Protein AF-A0A1G4KBZ4-F1 (afdb_monomer_lite)

Radius of gyration: 28.92 Å; chains: 1; bounding box: 86×66×61 Å

pLDDT: mean 74.18, std 17.03, range [32.84, 95.12]

Secondary structure (DSSP, 8-state):
--HHHHHHHHHHHHHHH-------------GGGS---TTTEEE-SS--S--TTS-GGGTTS--SEEETTTT------HHHHHHHHHHHHHHHTTSS--TT-SSSSHHHHHHTTEEE----SSSS-TTEEEEEETTT--EEEEESTTTTT-HHHHHHHHHHHHHTS-TT-HHHHSPPP-HHHHTS--GGGHHHHHHHHHHHHHHTTT------S----TTTHHHHTTTT--SSHHHHHHHHHHHTTEEESSSSEEEETTT--EEEHHHHHSTT---S-TT-TTSSTTHHHHHHHHHHTTS-TTS-HHHHHHHHHHTTS--

InterPro domains:
  IPR012935 NuBaID, N-terminal domain [PF07967] (99-182)

Sequence (319 aa):
MDSNLLSRVEALRQKLDGSSISGSLVRPHLSSRVLINKYKYKTKATRAKRNPFLPVKLQNAGKLYERALDGQKLAFGCQEFANHLKSLVKASRHHLLLWNSEKVNAAVLAAAGWSPMPCNKTSGGPQSLILKCSQCSEVFYLKLDEYLETAELESRFKEILTTAHHTGCSWRRRQSYDLEKNYHLNRGNLYLEFERVSNELRRCQDWDMPQLENIDQDAVRPLARTFDVSIDAIALRSLSLVLKGYTFVNKEIVECSGCFQRAFITTIENSETNCHAKWCKYHDESKLTKMLLKSLSRIDKSSGLGERLESLGVHLHAV

Foldseek 3Di:
DDPVVVVVVVVVVVVVPDDDDDDDDPDPPPPVPPPPPCQQKDADPDFDCADPPDDPVCRRVGDRIDTPCNVCPPPCALVNLLVQLLQQCVVCVPAPDQLQDQQDHSSLCSQLQWHFDPDPDDDDPPQWTWIAHPFQRQIDIHRRVVQDPDPVCSVCVSVCSLVSGDPPGPSNVDPTNDCVQRPADDLLCLVVLLVQLLVQLVVCVPAPADDQDQQPLVLCQVCCVVSVFDSDPVRSRSSLCVLLQWHDPHRFWIAHSFNRQIDGPNVVSPVVDQSDRNNGSSSVSCVSSVSVVVLVVPDDPPDDPVVSVVVSVVVSPPD

Structure (mmCIF, N/CA/C/O backbone):
data_AF-A0A1G4KBZ4-F1
#
_entry.id   AF-A0A1G4KBZ4-F1
#
loop_
_atom_site.group_PDB
_atom_site.id
_atom_site.type_symbol
_atom_site.label_atom_id
_atom_site.label_alt_id
_atom_site.label_comp_id
_atom_site.label_asym_id
_atom_site.label_entity_id
_atom_site.label_seq_id
_atom_site.pdbx_PDB_ins_code
_atom_site.Cartn_x
_atom_site.Cartn_y
_atom_site.Cartn_z
_atom_site.occupancy
_atom_site.B_iso_or_equiv
_atom_site.auth_seq_id
_atom_site.auth_comp_id
_atom_site.auth_asym_id
_atom_site.auth_atom_id
_atom_site.pdbx_PDB_model_num
ATOM 1 N N . MET A 1 1 ? -55.523 -12.013 -7.952 1.00 53.09 1 MET A N 1
ATOM 2 C CA . MET A 1 1 ? -55.182 -12.948 -6.857 1.00 53.09 1 MET A CA 1
ATOM 3 C C . MET A 1 1 ? -54.695 -14.235 -7.491 1.00 53.09 1 MET A C 1
ATOM 5 O O . MET A 1 1 ? -55.322 -14.688 -8.438 1.00 53.09 1 MET A O 1
ATOM 9 N N . ASP A 1 2 ? -53.546 -14.735 -7.048 1.00 70.50 2 ASP A N 1
ATOM 10 C CA . ASP A 1 2 ? -52.807 -15.825 -7.694 1.00 70.50 2 ASP A CA 1
ATOM 11 C C . ASP A 1 2 ? -53.529 -17.171 -7.487 1.00 70.50 2 ASP A C 1
ATOM 13 O O . ASP A 1 2 ? -53.742 -17.604 -6.352 1.00 70.50 2 ASP A O 1
ATOM 17 N N . SER A 1 3 ? -53.956 -17.817 -8.573 1.00 63.88 3 SER A N 1
ATOM 18 C CA . SER A 1 3 ? -54.761 -19.051 -8.555 1.00 63.88 3 SER A CA 1
ATOM 19 C C . SER A 1 3 ? -54.041 -20.219 -7.870 1.00 63.88 3 SER A C 1
ATOM 21 O O . SER A 1 3 ? -54.680 -21.092 -7.283 1.00 63.88 3 SER A O 1
ATOM 23 N N . ASN A 1 4 ? -52.706 -20.182 -7.849 1.00 66.38 4 ASN A N 1
ATOM 24 C CA . ASN A 1 4 ? -51.867 -21.140 -7.131 1.00 66.38 4 ASN A CA 1
ATOM 25 C C . ASN A 1 4 ? -51.916 -20.990 -5.604 1.00 66.38 4 ASN A C 1
ATOM 27 O O . ASN A 1 4 ? -51.626 -21.940 -4.875 1.00 66.38 4 ASN A O 1
ATOM 31 N N . LEU A 1 5 ? -52.255 -19.806 -5.090 1.00 61.34 5 LEU A N 1
ATOM 32 C CA . LEU A 1 5 ? -52.412 -19.591 -3.652 1.00 61.34 5 LEU A CA 1
ATOM 33 C C . LEU A 1 5 ? -53.753 -20.138 -3.157 1.00 61.34 5 LEU A C 1
ATOM 35 O O . LEU A 1 5 ? -53.799 -20.742 -2.088 1.00 61.34 5 LEU A O 1
ATOM 39 N N . LEU A 1 6 ? -54.814 -19.998 -3.954 1.00 74.94 6 LEU A N 1
ATOM 40 C CA . LEU A 1 6 ? -56.145 -20.519 -3.629 1.00 74.94 6 LEU A CA 1
ATOM 41 C C . LEU A 1 6 ? -56.157 -22.053 -3.570 1.00 74.94 6 LEU A C 1
ATOM 43 O O . LEU A 1 6 ? -56.589 -22.615 -2.564 1.00 74.94 6 LEU A O 1
ATOM 47 N N . SER A 1 7 ? -55.558 -22.722 -4.559 1.00 72.62 7 SER A N 1
ATOM 48 C CA . SER A 1 7 ? -55.480 -24.191 -4.592 1.00 72.62 7 SER A CA 1
ATOM 49 C C . SER A 1 7 ? -54.690 -24.776 -3.413 1.00 72.62 7 SER A C 1
ATOM 51 O O . SER A 1 7 ? -55.054 -25.809 -2.848 1.00 72.62 7 SER A O 1
ATOM 53 N N . ARG A 1 8 ? -53.625 -24.090 -2.974 1.00 64.19 8 ARG A N 1
ATOM 54 C CA . ARG A 1 8 ? -52.830 -24.490 -1.801 1.00 64.19 8 ARG A CA 1
ATOM 55 C C . ARG A 1 8 ? -53.588 -24.311 -0.489 1.00 64.19 8 ARG A C 1
ATOM 57 O O . ARG A 1 8 ? -53.403 -25.116 0.422 1.00 64.19 8 ARG A O 1
ATOM 64 N N . VAL A 1 9 ? -54.419 -23.276 -0.383 1.00 76.50 9 VAL A N 1
ATOM 65 C CA . VAL A 1 9 ? -55.242 -23.017 0.807 1.00 76.50 9 VAL A CA 1
ATOM 66 C C . VAL A 1 9 ? -56.385 -24.031 0.911 1.00 76.50 9 VAL A C 1
ATOM 68 O O . VAL A 1 9 ? -56.651 -24.534 2.003 1.00 76.50 9 VAL A O 1
ATOM 71 N N . GLU A 1 10 ? -57.001 -24.413 -0.207 1.00 73.25 10 GLU A N 1
ATOM 72 C CA . GLU A 1 10 ? -58.045 -25.448 -0.236 1.00 73.25 10 GLU A CA 1
ATOM 73 C C . GLU A 1 10 ? -57.500 -26.845 0.080 1.00 73.25 10 GLU A C 1
ATOM 75 O O . GLU A 1 10 ? -58.088 -27.564 0.890 1.00 73.25 10 GLU A O 1
ATOM 80 N N . ALA A 1 11 ? -56.322 -27.199 -0.444 1.00 72.12 11 ALA A N 1
ATOM 81 C CA . ALA A 1 11 ? -55.653 -28.458 -0.108 1.00 72.12 11 ALA A CA 1
ATOM 82 C C . ALA A 1 11 ? -55.255 -28.547 1.380 1.00 72.12 11 ALA A C 1
ATOM 84 O O . ALA A 1 11 ? -55.215 -29.634 1.959 1.00 72.12 11 ALA A O 1
ATOM 85 N N . LEU A 1 12 ? -54.955 -27.407 2.015 1.00 62.72 12 LEU A N 1
ATOM 86 C CA . LEU A 1 12 ? -54.671 -27.331 3.450 1.00 62.72 12 LEU A CA 1
ATOM 87 C C . LEU A 1 12 ? -55.938 -27.469 4.297 1.00 62.72 12 LEU A C 1
ATOM 89 O O . LEU A 1 12 ? -55.893 -28.154 5.316 1.00 62.72 12 LEU A O 1
ATOM 93 N N . ARG A 1 13 ? -57.064 -26.885 3.866 1.00 66.69 13 ARG A N 1
ATOM 94 C CA . ARG A 1 13 ? -58.367 -27.071 4.528 1.00 66.69 13 ARG A CA 1
ATOM 95 C C . ARG A 1 13 ? -58.818 -28.528 4.496 1.00 66.69 13 ARG A C 1
ATOM 97 O O . ARG A 1 13 ? -59.115 -29.087 5.543 1.00 66.69 13 ARG A O 1
ATOM 104 N N . GLN A 1 14 ? -58.726 -29.186 3.339 1.00 66.62 14 GLN A N 1
ATOM 105 C CA . GLN A 1 14 ? -59.077 -30.607 3.214 1.00 66.62 14 GLN A CA 1
ATOM 106 C C . GLN A 1 14 ? -58.223 -31.529 4.102 1.00 66.62 14 GLN A C 1
ATOM 108 O O . GLN A 1 14 ? -58.707 -32.556 4.569 1.00 66.62 14 GLN A O 1
ATOM 113 N N . LYS A 1 15 ? -56.964 -31.160 4.380 1.00 62.41 15 LYS A N 1
ATOM 114 C CA . LYS A 1 15 ? -56.088 -31.905 5.303 1.00 62.41 15 LYS A CA 1
ATOM 115 C C . LYS A 1 15 ? -56.394 -31.667 6.782 1.00 62.41 15 LYS A C 1
ATOM 117 O O . LYS A 1 15 ? -55.993 -32.485 7.603 1.00 62.41 15 LYS A O 1
ATOM 122 N N . LEU A 1 16 ? -57.044 -30.555 7.118 1.00 53.69 16 LEU A N 1
ATOM 123 C CA . LEU A 1 16 ? -57.404 -30.196 8.490 1.00 53.69 16 LEU A CA 1
ATOM 124 C C . LEU A 1 16 ? -58.780 -30.746 8.885 1.00 53.69 16 LEU A C 1
ATOM 126 O O . LEU A 1 16 ? -58.955 -31.144 10.033 1.00 53.69 16 LEU A O 1
ATOM 130 N N . ASP A 1 17 ? -59.713 -30.837 7.934 1.00 60.66 17 ASP A N 1
ATOM 131 C CA . ASP A 1 17 ? -61.078 -31.318 8.189 1.00 60.66 17 ASP A CA 1
ATOM 132 C C . ASP A 1 17 ? -61.187 -32.860 8.217 1.00 60.66 17 ASP A C 1
ATOM 134 O O . ASP A 1 17 ? -62.160 -33.418 8.723 1.00 60.66 17 ASP A O 1
ATOM 138 N N . GLY A 1 18 ? -60.167 -33.580 7.738 1.00 47.06 18 GLY A N 1
ATOM 139 C CA . GLY A 1 18 ? -60.090 -35.042 7.785 1.00 47.06 18 GLY A CA 1
ATOM 140 C C . GLY A 1 18 ? -59.520 -35.572 9.103 1.00 47.06 18 GLY A C 1
ATOM 141 O O . GLY A 1 18 ? -58.368 -36.002 9.146 1.00 47.06 18 GLY A O 1
ATOM 142 N N . SER A 1 19 ? -60.305 -35.570 10.182 1.00 52.50 19 SER A N 1
ATOM 143 C CA . SER A 1 19 ? -59.916 -36.208 11.448 1.00 52.50 19 SER A CA 1
ATOM 144 C C . SER A 1 19 ? -60.636 -37.543 11.655 1.00 52.50 19 SER A C 1
ATOM 146 O O . SER A 1 19 ? -61.841 -37.586 11.871 1.00 52.50 19 SER A O 1
ATOM 148 N N . SER A 1 20 ? -59.887 -38.649 11.594 1.00 52.19 20 SER A N 1
ATOM 149 C CA . SER A 1 20 ? -60.117 -39.858 12.410 1.00 52.19 20 SER A CA 1
ATOM 150 C C . SER A 1 20 ? -59.148 -40.986 12.047 1.00 52.19 20 SER A C 1
ATOM 152 O O . SER A 1 20 ? -59.508 -41.881 11.300 1.00 52.19 20 SER A O 1
ATOM 154 N N . ILE A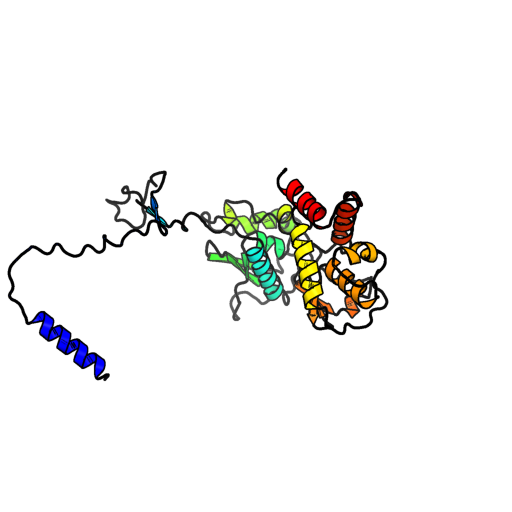 1 21 ? -57.944 -41.015 12.634 1.00 46.16 21 ILE A N 1
ATOM 155 C CA . ILE A 1 21 ? -57.291 -42.296 12.963 1.00 46.16 21 ILE A CA 1
ATOM 156 C C . ILE A 1 21 ? -56.586 -42.154 14.314 1.00 46.16 21 ILE A C 1
ATOM 158 O O . ILE A 1 21 ? -55.692 -41.332 14.506 1.00 46.16 21 ILE A O 1
ATOM 162 N N . SER A 1 22 ? -57.046 -42.969 15.258 1.00 47.59 22 SER A N 1
ATOM 163 C CA . SER A 1 22 ? -56.480 -43.203 16.578 1.00 47.59 22 SER A CA 1
ATOM 164 C C . SER A 1 22 ? -55.084 -43.826 16.510 1.00 47.59 22 SER A C 1
ATOM 166 O O . SER A 1 22 ? -54.877 -44.781 15.764 1.00 47.59 22 SER A O 1
ATOM 168 N N . GLY A 1 23 ? -54.181 -43.397 17.392 1.00 44.34 23 GLY A N 1
ATOM 169 C CA . GLY A 1 23 ? -53.004 -44.181 17.772 1.00 44.34 23 GLY A CA 1
ATOM 170 C C . GLY A 1 23 ? -51.707 -43.380 17.809 1.00 44.34 23 GLY A C 1
ATOM 171 O O . GLY A 1 23 ? -51.230 -42.914 16.784 1.00 44.34 23 GLY A O 1
ATOM 172 N N . SER A 1 24 ? -51.108 -43.325 19.001 1.00 33.69 24 SER A N 1
ATOM 173 C CA . SER A 1 24 ? -49.854 -42.651 19.367 1.00 33.69 24 SER A CA 1
ATOM 174 C C . SER A 1 24 ? -49.968 -41.145 19.609 1.00 33.69 24 SER A C 1
ATOM 176 O O . SER A 1 24 ? -50.187 -40.344 18.705 1.00 33.69 24 SER A O 1
ATOM 178 N N . LEU A 1 25 ? -49.744 -40.758 20.868 1.00 39.03 25 LEU A N 1
ATOM 179 C CA . LEU A 1 25 ? -49.355 -39.407 21.260 1.00 39.03 25 LEU A CA 1
ATOM 180 C C . LEU A 1 25 ? -48.134 -38.983 20.430 1.00 39.03 25 LEU A C 1
ATOM 182 O O . LEU A 1 25 ? -46.988 -39.257 20.798 1.00 39.03 25 LEU A O 1
ATOM 186 N N . VAL A 1 26 ? -48.368 -38.289 19.315 1.00 40.22 26 VAL A N 1
ATOM 187 C CA . VAL A 1 26 ? -47.319 -37.575 18.592 1.00 40.22 26 VAL A CA 1
ATOM 188 C C . VAL A 1 26 ? -46.861 -36.455 19.514 1.00 40.22 26 VAL A C 1
ATOM 190 O O . VAL A 1 26 ? -47.482 -35.398 19.614 1.00 40.22 26 VAL A O 1
ATOM 193 N N . ARG A 1 27 ? -45.776 -36.719 20.250 1.00 39.25 27 ARG A N 1
ATOM 194 C CA . ARG A 1 27 ? -45.046 -35.685 20.984 1.00 39.25 27 ARG A CA 1
ATOM 195 C C . ARG A 1 27 ? -44.809 -34.514 20.024 1.00 39.25 27 ARG A C 1
ATOM 197 O O . ARG A 1 27 ? -44.372 -34.767 18.898 1.00 39.25 27 ARG A O 1
ATOM 204 N N . PRO A 1 28 ? -45.063 -33.262 20.443 1.00 37.50 28 PRO A N 1
ATOM 205 C CA . PRO A 1 28 ? -44.846 -32.111 19.582 1.00 37.50 28 PRO A CA 1
ATOM 206 C C . PRO A 1 28 ? -43.426 -32.159 19.021 1.00 37.50 28 PRO A C 1
ATOM 208 O O . PRO A 1 28 ? -42.471 -32.473 19.741 1.00 37.50 28 PRO A O 1
ATOM 211 N N . HIS A 1 29 ? -43.305 -31.891 17.720 1.00 41.34 29 HIS A N 1
ATOM 212 C CA . HIS A 1 29 ? -42.033 -31.847 17.015 1.00 41.34 29 HIS A CA 1
ATOM 213 C C . HIS A 1 29 ? -41.221 -30.691 17.606 1.00 41.34 29 HIS A C 1
ATOM 215 O O . HIS A 1 29 ? -41.352 -29.534 17.215 1.00 41.34 29 HIS A O 1
ATOM 221 N N . LEU A 1 30 ? -40.439 -31.005 18.635 1.00 42.66 30 LEU A N 1
ATOM 222 C CA . LEU A 1 30 ? -39.560 -30.080 19.323 1.00 42.66 30 LEU A CA 1
ATOM 223 C C . LEU A 1 30 ? -38.669 -29.404 18.275 1.00 42.66 30 LEU A C 1
ATOM 225 O O . LEU A 1 30 ? -37.782 -30.031 17.695 1.00 42.66 30 LEU A O 1
ATOM 229 N N . SER A 1 31 ? -38.867 -28.102 18.078 1.00 44.34 31 SER A N 1
ATOM 230 C CA . SER A 1 31 ? -37.943 -27.202 17.379 1.00 44.34 31 SER A CA 1
ATOM 231 C C . SER A 1 31 ? -36.524 -27.229 17.976 1.00 44.34 31 SER A C 1
ATOM 233 O O . SER A 1 31 ? -35.588 -26.712 17.377 1.00 44.34 31 SER A O 1
ATOM 235 N N . SER A 1 32 ? -36.322 -27.896 19.119 1.00 42.78 32 SER A N 1
ATOM 236 C CA . SER A 1 32 ? -35.015 -28.214 19.701 1.00 42.78 32 SER A CA 1
ATOM 237 C C . SER A 1 32 ? -34.322 -29.455 19.111 1.00 42.78 32 SER A C 1
ATOM 239 O O . SER A 1 32 ? -33.183 -29.729 19.478 1.00 42.78 32 SER A O 1
ATOM 241 N N . ARG A 1 33 ? -34.935 -30.168 18.152 1.00 42.72 33 ARG A N 1
ATOM 242 C CA . ARG A 1 33 ? -34.265 -31.162 17.285 1.00 42.72 33 ARG A CA 1
ATOM 243 C C . ARG A 1 33 ? -33.699 -30.558 15.995 1.00 42.72 33 ARG A C 1
ATOM 245 O O . ARG A 1 33 ? -33.467 -31.283 15.030 1.00 42.72 33 ARG A O 1
ATOM 252 N N . VAL A 1 34 ? -33.419 -29.252 15.963 1.00 46.78 34 VAL A N 1
ATOM 253 C CA . VAL A 1 34 ? -32.424 -28.738 15.012 1.00 46.78 34 VAL A CA 1
ATOM 254 C C . VAL A 1 34 ? -31.138 -29.495 15.316 1.00 46.78 34 VAL A C 1
ATOM 256 O O . VAL A 1 34 ? -30.482 -29.221 16.318 1.00 46.78 34 VAL A O 1
ATOM 259 N N . LEU A 1 35 ? -30.837 -30.504 14.492 1.00 48.66 35 LEU A N 1
ATOM 260 C CA . LEU A 1 35 ? -29.581 -31.236 14.508 1.00 48.66 35 LEU A CA 1
ATOM 261 C C . LEU A 1 35 ? -28.476 -30.192 14.568 1.00 48.66 35 LEU A C 1
ATOM 263 O O . LEU A 1 35 ? -28.237 -29.451 13.611 1.00 48.66 35 LEU A O 1
ATOM 267 N N . ILE A 1 36 ? -27.857 -30.094 15.739 1.00 51.78 36 ILE A N 1
ATOM 268 C CA . ILE A 1 36 ? -26.709 -29.240 15.965 1.00 51.78 36 ILE A CA 1
ATOM 269 C C . ILE A 1 36 ? -25.630 -29.827 15.077 1.00 51.78 36 ILE A C 1
ATOM 271 O O . ILE A 1 36 ? -25.037 -30.860 15.379 1.00 51.78 36 ILE A O 1
ATOM 275 N N . ASN A 1 37 ? -25.475 -29.228 13.900 1.00 56.47 37 ASN A N 1
ATOM 276 C CA . ASN A 1 37 ? -24.543 -29.714 12.910 1.00 56.47 37 ASN A CA 1
ATOM 277 C C . ASN A 1 37 ? -23.150 -29.664 13.551 1.00 56.47 37 ASN A C 1
ATOM 279 O O . ASN A 1 37 ? -22.665 -28.576 13.865 1.00 56.47 37 ASN A O 1
ATOM 283 N N . LYS A 1 38 ? -22.531 -30.836 13.746 1.00 56.62 38 LYS A N 1
ATOM 284 C CA . LYS A 1 38 ? -21.198 -30.989 14.351 1.00 56.62 38 LYS A CA 1
ATOM 285 C C . LYS A 1 38 ? -20.126 -30.134 13.664 1.00 56.62 38 LYS A C 1
ATOM 287 O O . LYS A 1 38 ? -19.134 -29.780 14.285 1.00 56.62 38 LYS A O 1
ATOM 292 N N . TYR A 1 39 ? -20.345 -29.774 12.397 1.00 55.78 39 TYR A N 1
ATOM 293 C CA . TYR A 1 39 ? -19.472 -28.892 11.623 1.00 55.78 39 TYR A CA 1
ATOM 294 C C . TYR A 1 39 ? -19.759 -27.399 11.854 1.00 55.78 39 TYR A C 1
ATOM 296 O O . TYR A 1 39 ? -18.885 -26.565 11.647 1.00 55.78 39 TYR A O 1
ATOM 304 N N . LYS A 1 40 ? -20.973 -27.034 12.287 1.00 55.12 40 LYS A N 1
ATOM 305 C CA . LYS A 1 40 ? -21.351 -25.642 12.588 1.00 55.12 40 LYS A CA 1
ATOM 306 C C . LYS A 1 40 ? -21.186 -25.280 14.056 1.00 55.12 40 LYS A C 1
ATOM 308 O O . LYS A 1 40 ? -21.033 -24.098 14.343 1.00 55.12 40 LYS A O 1
ATOM 313 N N . TYR A 1 41 ? -21.224 -26.246 14.971 1.00 59.94 41 TYR A N 1
ATOM 314 C CA . TYR A 1 41 ? -21.238 -26.004 16.411 1.00 59.94 41 TYR A CA 1
ATOM 315 C C . TYR A 1 41 ? -20.342 -26.997 17.153 1.00 59.94 41 TYR A C 1
ATOM 317 O O . TYR A 1 41 ? -20.384 -28.193 16.878 1.00 59.94 41 TYR A O 1
ATOM 325 N N . LYS A 1 42 ? -19.568 -26.503 18.123 1.00 64.31 42 LYS A N 1
ATOM 326 C CA . LYS A 1 42 ? -18.704 -27.297 19.003 1.00 64.31 42 LYS A CA 1
ATOM 327 C C . LYS A 1 42 ? -19.158 -27.194 20.457 1.00 64.31 42 LYS A C 1
ATOM 329 O O . LYS A 1 42 ? -19.647 -26.148 20.894 1.00 64.31 42 LYS A O 1
ATOM 334 N N . THR A 1 43 ? -18.977 -28.275 21.209 1.00 61.81 43 THR A N 1
ATOM 335 C CA . THR A 1 43 ? -19.185 -28.295 22.661 1.00 61.81 43 THR A CA 1
ATOM 336 C C . THR A 1 43 ? -18.118 -27.427 23.322 1.00 61.81 43 THR A C 1
ATOM 338 O O . THR A 1 43 ? -16.934 -27.532 22.999 1.00 61.81 43 THR A O 1
ATOM 341 N N . LYS A 1 44 ? -18.520 -26.526 24.220 1.00 62.72 44 LYS A N 1
ATOM 342 C CA . LYS A 1 44 ? -17.580 -25.600 24.859 1.00 62.72 44 LYS A CA 1
ATOM 343 C C . LYS A 1 44 ? -16.707 -26.335 25.887 1.00 62.72 44 LYS A C 1
ATOM 345 O O . LYS A 1 44 ? -17.241 -27.037 26.739 1.00 62.72 44 LYS A O 1
ATOM 350 N N . ALA A 1 45 ? -15.387 -26.123 25.85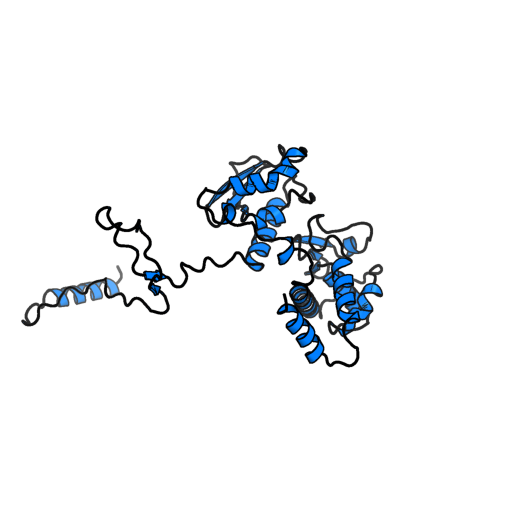1 1.00 54.44 45 ALA A N 1
ATOM 351 C CA . ALA A 1 45 ? -14.442 -26.723 26.806 1.00 54.44 45 ALA A CA 1
ATOM 352 C C . ALA A 1 45 ? -14.564 -26.148 28.235 1.00 54.44 45 ALA A C 1
ATOM 354 O O . ALA A 1 45 ? -14.227 -26.811 29.208 1.00 54.44 45 ALA A O 1
ATOM 355 N N . THR A 1 46 ? -15.082 -24.925 28.382 1.00 56.28 46 THR A N 1
ATOM 356 C CA . THR A 1 46 ? -15.242 -24.234 29.672 1.00 56.28 46 THR A CA 1
ATOM 357 C C . THR A 1 46 ? -16.597 -23.534 29.747 1.00 56.28 46 THR A C 1
ATOM 359 O O . THR A 1 46 ? -16.935 -22.718 28.896 1.00 56.28 46 THR A O 1
ATOM 362 N N . ARG A 1 47 ? -17.418 -23.832 30.763 1.00 56.41 47 ARG A N 1
ATOM 363 C CA . ARG A 1 47 ? -18.765 -23.243 30.903 1.00 56.41 47 ARG A CA 1
ATOM 364 C C . ARG A 1 47 ? -18.675 -21.723 31.103 1.00 56.41 47 ARG A C 1
ATOM 366 O O . ARG A 1 47 ? -18.152 -21.254 32.110 1.00 56.41 47 ARG A O 1
ATOM 373 N N . ALA A 1 48 ? -19.217 -20.938 30.167 1.00 57.50 48 ALA A N 1
ATOM 374 C CA . ALA A 1 48 ? -19.433 -19.510 30.404 1.00 57.50 48 ALA A CA 1
ATOM 375 C C . ALA A 1 48 ? -20.491 -19.333 31.501 1.00 57.50 48 ALA A C 1
ATOM 377 O O . ALA A 1 48 ? -21.563 -19.929 31.415 1.00 57.50 48 ALA A O 1
ATOM 378 N N . LYS A 1 49 ? -20.193 -18.503 32.508 1.00 58.47 49 LYS A N 1
ATOM 379 C CA . LYS A 1 49 ? -21.033 -18.345 33.706 1.00 58.47 49 LYS A CA 1
ATOM 380 C C . LYS A 1 49 ? -22.404 -17.702 33.444 1.00 58.47 49 LYS A C 1
ATOM 382 O O . LYS A 1 49 ? -23.282 -17.861 34.281 1.00 58.47 49 LYS A O 1
ATOM 387 N N . ARG A 1 50 ? -22.598 -16.970 32.336 1.00 59.44 50 ARG A N 1
ATOM 388 C CA . ARG A 1 50 ? -23.866 -16.279 32.031 1.00 59.44 50 ARG A CA 1
ATOM 389 C C . ARG A 1 50 ? -24.225 -16.328 30.546 1.00 59.44 50 ARG A C 1
ATOM 391 O O . ARG A 1 50 ? -23.387 -16.024 29.697 1.00 59.44 50 ARG A O 1
ATOM 398 N N . ASN A 1 51 ? -25.473 -16.682 30.239 1.00 62.91 51 ASN A N 1
ATOM 399 C CA . ASN A 1 51 ? -26.043 -16.633 28.891 1.00 62.91 51 ASN A CA 1
ATOM 400 C C . ASN A 1 51 ? -27.060 -15.474 28.776 1.00 62.91 51 ASN A C 1
ATOM 402 O O . ASN A 1 51 ? -28.148 -15.588 29.337 1.00 62.91 51 ASN A O 1
ATOM 406 N N . PRO A 1 52 ? -26.751 -14.378 28.052 1.00 57.94 52 PRO A N 1
ATOM 407 C CA . PRO A 1 52 ? -27.618 -13.195 27.987 1.00 57.94 52 PRO A CA 1
ATOM 408 C C . PRO A 1 52 ? -28.899 -13.414 27.167 1.00 57.94 52 PRO A C 1
ATOM 410 O O . PRO A 1 52 ? -29.803 -12.593 27.224 1.00 57.94 52 PRO A O 1
ATOM 413 N N . PHE A 1 53 ? -28.985 -14.517 26.416 1.00 57.94 53 PHE A N 1
ATOM 414 C CA . PHE A 1 53 ? -30.149 -14.865 25.596 1.00 57.94 53 PHE A CA 1
ATOM 415 C C . PHE A 1 53 ? -31.179 -15.724 26.344 1.00 57.94 53 PHE A C 1
ATOM 417 O O . PHE A 1 53 ? -32.149 -16.174 25.741 1.00 57.94 53 PHE A O 1
ATOM 424 N N . LEU A 1 54 ? -30.960 -15.997 27.636 1.00 60.75 54 LEU A N 1
ATOM 425 C CA . LEU A 1 54 ? -31.885 -16.754 28.476 1.00 60.75 54 LEU A CA 1
ATOM 426 C C . LEU A 1 54 ? -32.526 -15.859 29.551 1.00 60.75 54 LEU A C 1
ATOM 428 O O . LEU A 1 54 ? -31.888 -14.913 30.024 1.00 60.75 54 LEU A O 1
ATOM 432 N N . PRO A 1 55 ? -33.761 -16.180 29.987 1.00 70.38 55 PRO A N 1
ATOM 433 C CA . PRO A 1 55 ? -34.398 -15.536 31.136 1.00 70.38 55 PRO A CA 1
ATOM 434 C C . PRO A 1 55 ? -33.509 -15.577 32.385 1.00 70.38 55 PRO A C 1
ATOM 436 O O . PRO A 1 55 ? -32.746 -16.525 32.562 1.00 70.38 55 PRO A O 1
ATOM 439 N N . VAL A 1 56 ? -33.651 -14.599 33.291 1.00 70.38 56 VAL A N 1
ATOM 440 C CA . VAL A 1 56 ? -32.813 -14.430 34.505 1.00 70.38 56 VAL A CA 1
ATOM 441 C C . VAL A 1 56 ? -32.643 -15.733 35.299 1.00 70.38 56 VAL A C 1
ATOM 443 O O . VAL A 1 56 ? -31.534 -16.080 35.695 1.00 70.38 56 VAL A O 1
ATOM 446 N N . LYS A 1 57 ? -33.720 -16.514 35.441 1.00 74.69 57 LYS A N 1
ATOM 447 C CA . LYS A 1 57 ? -33.733 -17.804 36.157 1.00 74.69 57 LYS A CA 1
ATOM 448 C C . LYS A 1 57 ? -32.873 -18.896 35.500 1.00 74.69 57 LYS A C 1
ATOM 450 O O . LYS A 1 57 ? -32.489 -19.855 36.155 1.00 74.69 57 LYS A O 1
ATOM 455 N N . LEU A 1 58 ? -32.571 -18.749 34.212 1.00 65.50 58 LEU A N 1
ATOM 456 C CA . LEU A 1 58 ? -31.821 -19.695 33.387 1.00 65.50 58 LEU A CA 1
ATOM 457 C C . LEU A 1 58 ? -30.466 -19.135 32.936 1.00 65.50 58 LEU A C 1
ATOM 459 O O . LEU A 1 58 ? -29.758 -19.797 32.185 1.00 65.50 58 LEU A O 1
ATOM 463 N N . GLN A 1 59 ? -30.053 -17.949 33.395 1.00 66.00 59 GLN A N 1
ATOM 464 C CA . GLN A 1 59 ? -28.778 -17.360 32.969 1.00 66.00 59 GLN A CA 1
ATOM 465 C C . GLN A 1 59 ? -27.556 -18.183 33.389 1.00 66.00 59 GLN A C 1
ATOM 467 O O . GLN A 1 59 ? -26.541 -18.144 32.693 1.00 66.00 59 GLN A O 1
ATOM 472 N N . ASN A 1 60 ? -27.669 -18.958 34.471 1.00 60.53 60 ASN A N 1
ATOM 473 C CA . ASN A 1 60 ? -26.626 -19.877 34.935 1.00 60.53 60 ASN A CA 1
ATOM 474 C C . ASN A 1 60 ? -26.556 -21.170 34.102 1.00 60.53 60 ASN A C 1
ATOM 476 O O . ASN A 1 60 ? -25.578 -21.914 34.203 1.00 60.53 60 ASN A O 1
ATOM 480 N N . ALA A 1 61 ? -27.555 -21.437 33.251 1.00 60.47 61 ALA A N 1
ATOM 481 C CA . ALA A 1 61 ? -27.453 -22.453 32.216 1.00 60.47 61 ALA A CA 1
ATOM 482 C C . ALA A 1 61 ? -26.545 -21.893 31.111 1.00 60.47 61 ALA A C 1
ATOM 484 O O . ALA A 1 61 ? -26.980 -21.208 30.182 1.00 60.47 61 ALA A O 1
ATOM 485 N N . GLY A 1 62 ? -25.236 -22.106 31.267 1.00 58.00 62 GLY A N 1
ATOM 486 C CA . GLY A 1 62 ? -24.240 -21.681 30.287 1.00 58.00 62 GLY A CA 1
ATOM 487 C C . GLY A 1 62 ? -24.595 -22.150 28.870 1.00 58.00 62 GLY A C 1
ATOM 488 O O . GLY A 1 62 ? -25.296 -23.144 28.680 1.00 58.00 62 GLY A O 1
ATOM 489 N N . LYS A 1 63 ? -24.107 -21.439 27.847 1.00 58.91 63 LYS A N 1
ATOM 490 C CA . LYS A 1 63 ? -24.275 -21.872 26.450 1.00 58.91 63 LYS A CA 1
ATOM 491 C C . LYS A 1 63 ? -23.692 -23.282 26.273 1.00 58.91 63 LYS A C 1
ATOM 493 O O . LYS A 1 63 ? -22.503 -23.477 26.513 1.00 58.91 63 LYS A O 1
ATOM 498 N N . LEU A 1 64 ? -24.528 -24.238 25.858 1.00 60.12 64 LEU A N 1
ATOM 499 C CA . LEU A 1 64 ? -24.136 -25.643 25.656 1.00 60.12 64 LEU A CA 1
ATOM 500 C C . LEU A 1 64 ? -23.213 -25.821 24.440 1.00 60.12 64 LEU A C 1
ATOM 502 O O . LEU A 1 64 ? -22.329 -26.676 24.446 1.00 60.12 64 LEU A O 1
ATOM 506 N N . TYR A 1 65 ? -23.394 -24.976 23.424 1.00 62.09 65 TYR A N 1
ATOM 507 C CA . TYR A 1 65 ? -22.670 -25.033 22.160 1.00 62.09 65 TYR A CA 1
ATOM 508 C C . TYR A 1 65 ? -22.225 -23.633 21.737 1.00 62.09 65 TYR A C 1
ATOM 510 O O . TYR A 1 65 ? -22.940 -22.649 21.942 1.00 62.09 65 TYR A O 1
ATOM 518 N N . GLU A 1 66 ? -21.056 -23.551 21.115 1.00 60.94 66 GLU A N 1
ATOM 519 C CA . GLU A 1 66 ? -20.585 -22.366 20.397 1.00 60.94 66 GLU A CA 1
ATOM 520 C C . GLU A 1 66 ? -20.576 -22.686 18.909 1.00 60.94 66 GLU A C 1
ATOM 522 O O . GLU A 1 66 ? -20.268 -23.823 18.545 1.00 60.94 66 GLU A O 1
ATOM 527 N N . ARG A 1 67 ? -20.887 -21.728 18.024 1.00 56.69 67 ARG A N 1
ATOM 528 C CA . ARG A 1 67 ? -20.606 -21.980 16.606 1.00 56.69 67 ARG A CA 1
ATOM 529 C C . ARG A 1 67 ? -19.106 -22.192 16.448 1.00 56.69 67 ARG A C 1
ATOM 531 O O . ARG A 1 67 ? -18.316 -21.478 17.062 1.00 56.69 67 ARG A O 1
ATOM 538 N N . ALA A 1 68 ? -18.711 -23.139 15.602 1.00 55.16 68 ALA A N 1
ATOM 539 C CA . ALA A 1 68 ? -17.307 -23.388 15.285 1.00 55.16 68 ALA A CA 1
ATOM 540 C C . ALA A 1 68 ? -16.590 -22.090 14.855 1.00 55.16 68 ALA A C 1
ATOM 542 O O . ALA A 1 68 ? -15.433 -21.878 15.211 1.00 55.16 68 ALA A O 1
ATOM 543 N N . LEU A 1 69 ? -17.330 -21.188 14.198 1.00 50.94 69 LEU A N 1
ATOM 544 C CA . LEU A 1 69 ? -16.869 -19.884 13.724 1.00 50.94 69 LEU A CA 1
ATOM 545 C C . LEU A 1 69 ? -16.963 -18.750 14.763 1.00 50.94 69 LEU A C 1
ATOM 547 O O . LEU A 1 69 ? -16.229 -17.780 14.641 1.00 50.94 69 LEU A O 1
ATOM 551 N N . ASP A 1 70 ? -17.784 -18.857 15.818 1.00 48.59 70 ASP A N 1
ATOM 552 C CA . ASP A 1 70 ? -17.930 -17.773 16.819 1.00 48.59 70 ASP A CA 1
ATOM 553 C C . ASP A 1 70 ? -16.646 -17.570 17.655 1.00 48.59 70 ASP A C 1
ATOM 555 O O . ASP A 1 70 ? -16.458 -16.524 18.278 1.00 48.59 70 ASP A O 1
ATOM 559 N N . GLY A 1 71 ? -15.742 -18.559 17.659 1.00 42.62 71 GLY A N 1
ATOM 560 C CA . GLY A 1 71 ? -14.399 -18.459 18.246 1.00 42.62 71 GLY A CA 1
ATOM 561 C C . GLY A 1 71 ? -13.316 -17.992 17.267 1.00 42.62 71 GLY A C 1
ATOM 562 O O . GLY A 1 71 ? -12.250 -17.564 17.702 1.00 42.62 71 GLY A O 1
ATOM 563 N N . GLN A 1 72 ? -13.586 -18.038 15.961 1.00 42.84 72 GLN A N 1
ATOM 564 C CA . GLN A 1 72 ? -12.746 -17.439 14.930 1.00 42.84 72 GLN A CA 1
ATOM 565 C C . GLN A 1 72 ? -13.337 -16.075 14.575 1.00 42.84 72 GLN A C 1
ATOM 567 O O . GLN A 1 72 ? -13.927 -15.880 13.516 1.00 42.84 72 GLN A O 1
ATOM 572 N N . LYS A 1 73 ? -13.134 -15.081 15.448 1.00 48.62 73 LYS A N 1
ATOM 573 C CA . LYS A 1 73 ? -12.987 -13.724 14.911 1.00 48.62 73 LYS A CA 1
ATOM 574 C C . LYS A 1 73 ? -11.774 -13.806 13.994 1.00 48.62 73 LYS A C 1
ATOM 576 O O . LYS A 1 73 ? -10.661 -13.892 14.516 1.00 48.62 73 LYS A O 1
ATOM 581 N N . LEU A 1 74 ? -12.014 -13.906 12.682 1.00 49.41 74 LEU A N 1
ATOM 582 C CA . LEU A 1 74 ? -10.979 -13.846 11.655 1.00 49.41 74 LEU A CA 1
ATOM 583 C C . LEU A 1 74 ? -10.023 -12.732 12.077 1.00 49.41 74 LEU A C 1
ATOM 585 O O . LEU A 1 74 ? -10.448 -11.605 12.345 1.00 49.41 74 LEU A O 1
ATOM 589 N N . ALA A 1 75 ? -8.770 -13.106 12.332 1.00 60.19 75 ALA A N 1
ATOM 590 C CA . ALA A 1 75 ? -7.759 -12.133 12.689 1.00 60.19 75 ALA A CA 1
ATOM 591 C C . ALA A 1 75 ? -7.722 -11.109 11.555 1.00 60.19 75 ALA A C 1
ATOM 593 O O . ALA A 1 75 ? -7.727 -11.508 10.393 1.00 60.19 75 ALA A O 1
ATOM 594 N N . PHE A 1 76 ? -7.738 -9.822 11.900 1.00 70.38 76 PHE A N 1
ATOM 595 C CA . PHE A 1 76 ? -7.670 -8.756 10.911 1.00 70.38 76 PHE A CA 1
ATOM 596 C C . PHE A 1 76 ? -6.422 -8.958 10.051 1.00 70.38 76 PHE A C 1
ATOM 598 O O . PHE A 1 76 ? -5.295 -8.815 10.531 1.00 70.38 76 PHE A O 1
ATOM 605 N N . GLY A 1 77 ? -6.647 -9.414 8.822 1.00 77.88 77 GLY A N 1
ATOM 606 C CA . GLY A 1 77 ? -5.600 -9.913 7.940 1.00 77.88 77 GLY A CA 1
ATOM 607 C C . GLY A 1 77 ? -5.015 -8.813 7.063 1.00 77.88 77 GLY A C 1
ATOM 608 O O . GLY A 1 77 ? -5.577 -7.724 6.945 1.00 77.88 77 GLY A O 1
ATOM 609 N N . CYS A 1 78 ? -3.910 -9.114 6.379 1.00 82.88 78 CYS A N 1
ATOM 610 C CA . CYS A 1 78 ? -3.245 -8.164 5.482 1.00 82.88 78 CYS A CA 1
ATOM 611 C C . CYS A 1 78 ? -4.174 -7.617 4.387 1.00 82.88 78 CYS A C 1
ATOM 613 O O . CYS A 1 78 ? -4.104 -6.435 4.059 1.00 82.88 78 CYS A O 1
ATOM 615 N N . GLN A 1 79 ? -5.087 -8.442 3.865 1.00 85.88 79 GLN A N 1
ATOM 616 C CA . GLN A 1 79 ? -6.043 -8.003 2.848 1.00 85.88 79 GLN A CA 1
ATOM 617 C C . GLN A 1 79 ? -7.088 -7.026 3.405 1.00 85.88 79 GLN A C 1
ATOM 619 O O . GLN A 1 79 ? -7.414 -6.032 2.757 1.00 85.88 79 GLN A O 1
ATOM 624 N N . GLU A 1 80 ? -7.611 -7.287 4.607 1.00 87.88 80 GLU A N 1
ATOM 625 C CA . GLU A 1 80 ? -8.563 -6.385 5.265 1.00 87.88 80 GLU A CA 1
ATOM 626 C C . GLU A 1 80 ? -7.899 -5.044 5.588 1.00 87.88 80 GLU A C 1
ATOM 628 O O . GLU A 1 80 ? -8.464 -3.990 5.287 1.00 87.88 80 GLU A O 1
ATOM 633 N N . PHE A 1 81 ? -6.659 -5.084 6.091 1.00 90.75 81 PHE A N 1
ATOM 634 C CA . PHE A 1 81 ? -5.831 -3.898 6.288 1.00 90.75 81 PHE A CA 1
ATOM 635 C C . PHE A 1 81 ? -5.658 -3.099 4.992 1.00 90.75 81 PHE A C 1
ATOM 637 O O . PHE A 1 81 ? -5.950 -1.903 4.970 1.00 90.75 81 PHE A O 1
ATOM 644 N N . ALA A 1 82 ? -5.245 -3.749 3.899 1.00 89.88 82 ALA A N 1
ATOM 645 C CA . ALA A 1 82 ? -5.045 -3.092 2.610 1.00 89.88 82 ALA A CA 1
ATOM 646 C C . ALA A 1 82 ? -6.337 -2.441 2.086 1.00 89.88 82 ALA A C 1
ATOM 648 O O . ALA A 1 82 ? -6.311 -1.310 1.596 1.00 89.88 82 ALA A O 1
ATOM 649 N N . ASN A 1 83 ? -7.483 -3.109 2.243 1.00 90.50 83 ASN A N 1
ATOM 650 C CA . ASN A 1 83 ? -8.786 -2.577 1.840 1.00 90.50 83 ASN A CA 1
ATOM 651 C C . ASN A 1 83 ? -9.195 -1.353 2.675 1.00 90.50 83 ASN A C 1
ATOM 653 O O . ASN A 1 83 ? -9.685 -0.360 2.125 1.00 90.50 83 ASN A O 1
ATOM 657 N N . HIS A 1 84 ? -8.981 -1.401 3.993 1.00 90.38 84 HIS A N 1
ATOM 658 C CA . HIS A 1 84 ? -9.242 -0.276 4.893 1.00 90.38 84 HIS A CA 1
ATOM 659 C C . HIS A 1 84 ? -8.347 0.915 4.558 1.00 90.38 84 HIS A C 1
ATOM 661 O O . HIS A 1 84 ? -8.844 2.030 4.405 1.00 90.38 84 HIS A O 1
ATOM 667 N N . LEU A 1 85 ? -7.051 0.668 4.371 1.00 92.38 85 LEU A N 1
ATOM 668 C CA . LEU A 1 85 ? -6.076 1.687 4.008 1.00 92.38 85 LEU A CA 1
ATOM 669 C C . LEU A 1 85 ? -6.431 2.355 2.676 1.00 92.38 85 LEU A C 1
ATOM 671 O O . LEU A 1 85 ? -6.507 3.580 2.603 1.00 92.38 85 LEU A O 1
ATOM 675 N N . LYS A 1 86 ? -6.737 1.562 1.643 1.00 91.56 86 LYS A N 1
ATOM 676 C CA . LYS A 1 86 ? -7.166 2.077 0.336 1.00 91.56 86 LYS A CA 1
ATOM 677 C C . LYS A 1 86 ? -8.420 2.936 0.447 1.00 91.56 86 LYS A C 1
ATOM 679 O O . LYS A 1 86 ? -8.520 3.975 -0.204 1.00 91.56 86 LYS A O 1
ATOM 684 N N . SER A 1 87 ? -9.378 2.505 1.264 1.00 89.94 87 SER A N 1
ATOM 685 C CA . SER A 1 87 ? -10.616 3.250 1.491 1.00 89.94 87 SER A CA 1
ATOM 686 C C . SER A 1 87 ? -10.345 4.572 2.200 1.00 89.94 87 SER A C 1
ATOM 688 O O . SER A 1 87 ? -10.867 5.594 1.763 1.00 89.94 87 SER A O 1
ATOM 690 N N . LEU A 1 88 ? -9.501 4.571 3.241 1.00 89.44 88 LEU A N 1
ATOM 691 C CA . LEU A 1 88 ? -9.100 5.782 3.960 1.00 89.44 88 LEU A CA 1
ATOM 692 C C . LEU A 1 88 ? -8.433 6.778 3.021 1.00 89.44 88 LEU A C 1
ATOM 694 O O . LEU A 1 88 ? -8.936 7.886 2.904 1.00 89.44 88 LEU A O 1
ATOM 698 N N . VAL A 1 89 ? -7.389 6.365 2.293 1.00 88.69 89 VAL A N 1
ATOM 699 C CA . VAL A 1 89 ? -6.668 7.239 1.351 1.00 88.69 89 VAL A CA 1
ATOM 700 C C . VAL A 1 89 ? -7.616 7.832 0.305 1.00 88.69 89 VAL A C 1
ATOM 702 O O . VAL A 1 89 ? -7.545 9.018 -0.005 1.00 88.69 89 VAL A O 1
ATOM 705 N N . LYS A 1 90 ? -8.551 7.036 -0.228 1.00 86.19 90 LYS A N 1
ATOM 706 C CA . LYS A 1 90 ? -9.543 7.528 -1.196 1.00 86.19 90 LYS A CA 1
ATOM 707 C C . LYS A 1 90 ? -10.533 8.515 -0.588 1.00 86.19 90 LYS A C 1
ATOM 709 O O . LYS A 1 90 ? -10.854 9.506 -1.240 1.00 86.19 90 LYS A O 1
ATOM 714 N N . ALA A 1 91 ? -11.038 8.231 0.610 1.00 82.12 91 ALA A N 1
ATOM 715 C CA . ALA A 1 91 ? -11.967 9.112 1.311 1.00 82.12 91 ALA A CA 1
ATOM 716 C C . ALA A 1 91 ? -11.287 10.427 1.700 1.00 82.12 91 ALA A C 1
ATOM 718 O O . ALA A 1 91 ? -11.902 11.485 1.654 1.00 82.12 91 ALA A O 1
ATOM 719 N N . SER A 1 92 ? -10.000 10.358 2.025 1.00 79.31 92 SER A N 1
ATOM 720 C CA . SER A 1 92 ? -9.245 11.462 2.582 1.00 79.31 92 SER A CA 1
ATOM 721 C C . SER A 1 92 ? -8.472 12.293 1.548 1.00 79.31 92 SER A C 1
ATOM 723 O O . SER A 1 92 ? -7.887 13.309 1.910 1.00 79.31 92 SER A O 1
ATOM 725 N N . ARG A 1 93 ? -8.504 11.906 0.261 1.00 74.94 93 ARG A N 1
ATOM 726 C CA . ARG A 1 93 ? -7.735 12.526 -0.841 1.00 74.94 93 ARG A CA 1
ATOM 727 C C . ARG A 1 93 ? -8.012 14.012 -1.081 1.00 74.94 93 ARG A C 1
ATOM 729 O O . ARG A 1 93 ? -7.164 14.700 -1.628 1.00 74.94 93 ARG A O 1
ATOM 736 N N . HIS A 1 94 ? -9.217 14.465 -0.737 1.00 69.06 94 HIS A N 1
ATOM 737 C CA . HIS A 1 94 ? -9.688 15.839 -0.961 1.00 69.06 94 HIS A CA 1
ATOM 738 C C . HIS A 1 94 ? -9.681 16.676 0.318 1.00 69.06 94 HIS A C 1
ATOM 740 O O . HIS A 1 94 ? -10.113 17.823 0.303 1.00 69.06 94 HIS A O 1
ATOM 746 N N . HIS A 1 95 ? -9.247 16.093 1.436 1.00 65.62 95 HIS A N 1
ATOM 747 C CA . HIS A 1 95 ? -9.131 16.818 2.690 1.00 65.62 95 HIS A CA 1
ATOM 748 C C . HIS A 1 95 ? -7.798 17.571 2.731 1.00 65.62 95 HIS A C 1
ATOM 750 O O . HIS A 1 95 ? -6.798 17.078 2.213 1.00 65.62 95 HIS A O 1
ATOM 756 N N . LEU A 1 96 ? -7.767 18.724 3.410 1.00 54.47 96 LEU A N 1
ATOM 757 C CA . LEU A 1 96 ? -6.540 19.505 3.630 1.00 54.47 96 LEU A CA 1
ATOM 758 C C . LEU A 1 96 ? -5.483 18.755 4.455 1.00 54.47 96 LEU A C 1
ATOM 760 O O . LEU A 1 96 ? -4.331 19.180 4.516 1.00 54.47 96 LEU A O 1
ATOM 764 N N . LEU A 1 97 ? -5.851 17.630 5.080 1.00 56.22 97 LEU A N 1
ATOM 765 C CA . LEU A 1 97 ? -4.907 16.815 5.823 1.00 56.22 97 LEU A CA 1
ATOM 766 C C . LEU A 1 97 ? -3.876 16.200 4.872 1.00 56.22 97 LEU A C 1
ATOM 768 O O . LEU A 1 97 ? -4.153 15.248 4.139 1.00 56.22 97 LEU A O 1
ATOM 772 N N . LEU A 1 98 ? -2.653 16.720 4.943 1.00 58.53 98 LEU A N 1
ATOM 773 C CA . LEU A 1 98 ? -1.486 16.086 4.360 1.00 58.53 98 LEU A CA 1
ATOM 774 C C . LEU A 1 98 ? -1.252 14.777 5.115 1.00 58.53 98 LEU A C 1
ATOM 776 O O . LEU A 1 98 ? -0.615 14.751 6.167 1.00 58.53 98 LEU A O 1
ATOM 780 N N . TRP A 1 99 ? -1.718 13.664 4.545 1.00 69.69 99 TRP A N 1
ATOM 781 C CA . TRP A 1 99 ? -1.356 12.301 4.949 1.00 69.69 99 TRP A CA 1
ATOM 782 C C . TRP A 1 99 ? 0.130 12.019 4.699 1.00 69.69 99 TRP A C 1
ATOM 784 O O . TRP A 1 99 ? 0.488 10.933 4.282 1.00 69.69 99 TRP A O 1
ATOM 794 N N . ASN A 1 100 ? 1.009 12.990 4.902 1.00 64.94 100 ASN A N 1
ATOM 795 C CA . ASN A 1 100 ? 2.441 12.891 4.704 1.00 64.94 100 ASN A CA 1
ATOM 796 C C . ASN A 1 100 ? 3.190 12.931 6.045 1.00 64.94 100 ASN A C 1
ATOM 798 O O . ASN A 1 100 ? 4.414 12.888 6.031 1.00 64.94 100 ASN A O 1
ATOM 802 N N . SER A 1 101 ? 2.496 12.983 7.192 1.00 75.44 101 SER A N 1
ATOM 803 C CA . SER A 1 101 ? 3.120 12.744 8.503 1.00 75.44 101 SER A CA 1
ATOM 804 C C . SER A 1 101 ? 3.459 11.259 8.676 1.00 75.44 101 SER A C 1
ATOM 806 O O . SER A 1 101 ? 2.686 10.369 8.312 1.00 75.44 101 SER A O 1
ATOM 808 N N . GLU A 1 102 ? 4.617 10.972 9.266 1.00 74.38 102 GLU A N 1
ATOM 809 C CA . GLU A 1 102 ? 5.028 9.607 9.615 1.00 74.38 102 GLU A CA 1
ATOM 810 C C . GLU A 1 102 ? 4.206 9.021 10.770 1.00 74.38 102 GLU A C 1
ATOM 812 O O . GLU A 1 102 ? 4.043 7.805 10.859 1.00 74.38 102 GLU A O 1
ATOM 817 N N . LYS A 1 103 ? 3.654 9.871 11.643 1.00 75.88 103 LYS A N 1
ATOM 818 C CA . LYS A 1 103 ? 2.982 9.442 12.880 1.00 75.88 103 LYS A CA 1
ATOM 819 C C . LYS A 1 103 ? 1.464 9.548 12.806 1.00 75.88 103 LYS A C 1
ATOM 821 O O . LYS A 1 103 ? 0.766 8.688 13.343 1.00 75.88 103 LYS A O 1
ATOM 826 N N . VAL A 1 104 ? 0.951 10.570 12.123 1.00 82.50 104 VAL A N 1
ATOM 827 C CA . VAL A 1 104 ? -0.486 10.786 11.916 1.00 82.50 104 VAL A CA 1
ATOM 828 C C . VAL A 1 104 ? -0.807 10.467 10.465 1.00 82.50 104 VAL A C 1
ATOM 830 O O . VAL A 1 104 ? -0.715 11.322 9.587 1.00 82.50 104 VAL A O 1
ATOM 833 N N . ASN A 1 105 ? -1.133 9.202 10.189 1.00 87.00 105 ASN A N 1
ATOM 834 C CA . ASN A 1 105 ? -1.422 8.775 8.826 1.00 87.00 105 ASN A CA 1
ATOM 835 C C . ASN A 1 105 ? -2.514 7.704 8.687 1.00 87.00 105 ASN A C 1
ATOM 837 O O . ASN A 1 105 ? -2.995 7.121 9.661 1.00 87.00 105 ASN A O 1
ATOM 841 N N . ALA A 1 106 ? -2.894 7.438 7.434 1.00 89.50 106 ALA A N 1
ATOM 842 C CA . ALA A 1 106 ? -3.950 6.503 7.080 1.00 89.50 106 ALA A CA 1
ATOM 843 C C . ALA A 1 106 ? -3.599 5.050 7.444 1.00 89.50 106 ALA A C 1
ATOM 845 O O . ALA A 1 106 ? -4.495 4.290 7.808 1.00 89.50 106 ALA A O 1
ATOM 846 N N . ALA A 1 107 ? -2.317 4.659 7.405 1.00 91.75 107 ALA A N 1
ATOM 847 C CA . ALA A 1 107 ? -1.893 3.324 7.830 1.00 91.75 107 ALA A CA 1
ATOM 848 C C . ALA A 1 107 ? -2.084 3.127 9.335 1.00 91.75 107 ALA A C 1
ATOM 850 O O . ALA A 1 107 ? -2.602 2.092 9.746 1.00 91.75 107 ALA A O 1
ATOM 851 N N . VAL A 1 108 ? -1.753 4.131 10.152 1.00 90.88 108 VAL A N 1
ATOM 852 C CA . VAL A 1 108 ? -1.982 4.091 11.606 1.00 90.88 108 VAL A CA 1
ATOM 853 C C . VAL A 1 108 ? -3.477 3.995 11.929 1.00 90.88 108 VAL A C 1
ATOM 855 O O . VAL A 1 108 ? -3.874 3.192 12.773 1.00 90.88 108 VAL A O 1
ATOM 858 N N . LEU A 1 109 ? -4.325 4.741 11.214 1.00 90.81 109 LEU A N 1
ATOM 859 C CA . LEU A 1 109 ? -5.784 4.652 11.348 1.00 90.81 109 LEU A CA 1
ATOM 860 C C . LEU A 1 109 ? -6.328 3.267 10.977 1.00 90.81 109 LEU A C 1
ATOM 862 O O . LEU A 1 109 ? -7.067 2.666 11.762 1.00 90.81 109 LEU A O 1
ATOM 866 N N . ALA A 1 110 ? -5.935 2.744 9.812 1.00 92.19 110 ALA A N 1
ATOM 867 C CA . ALA A 1 110 ? -6.332 1.411 9.361 1.00 92.19 110 ALA A CA 1
ATOM 868 C C . ALA A 1 110 ? -5.875 0.330 10.348 1.00 92.19 110 ALA A C 1
ATOM 870 O O . ALA A 1 110 ? -6.641 -0.577 10.672 1.00 92.19 110 ALA A O 1
ATOM 871 N N . ALA A 1 111 ? -4.649 0.449 10.866 1.00 91.62 111 ALA A N 1
ATOM 872 C CA . ALA A 1 111 ? -4.079 -0.497 11.816 1.00 91.62 111 ALA A CA 1
ATOM 873 C C . ALA A 1 111 ? -4.788 -0.491 13.176 1.00 91.62 111 ALA A C 1
ATOM 875 O O . ALA A 1 111 ? -4.833 -1.517 13.856 1.00 91.62 111 ALA A O 1
ATOM 876 N N . ALA A 1 112 ? -5.370 0.646 13.558 1.00 91.19 112 ALA A N 1
ATOM 877 C CA . ALA A 1 112 ? -6.223 0.782 14.734 1.00 91.19 112 ALA A CA 1
ATOM 878 C C . ALA A 1 112 ? -7.681 0.338 14.484 1.00 91.19 112 ALA A C 1
ATOM 880 O O . ALA A 1 112 ? -8.527 0.486 15.367 1.00 91.19 112 ALA A O 1
ATOM 881 N N . GLY A 1 113 ? -7.990 -0.217 13.306 1.00 90.62 113 GLY A N 1
ATOM 882 C CA . GLY A 1 113 ? -9.302 -0.779 12.987 1.00 90.62 113 GLY A CA 1
ATOM 883 C C . GLY A 1 113 ? -10.348 0.243 12.547 1.00 90.62 113 GLY A C 1
ATOM 884 O O . GLY A 1 113 ? -11.539 -0.082 12.525 1.00 90.62 113 GLY A O 1
ATOM 885 N N . TRP A 1 114 ? -9.927 1.463 12.212 1.00 91.94 114 TRP A N 1
ATOM 886 C CA . TRP A 1 114 ? -10.817 2.517 11.738 1.00 91.94 114 TRP A CA 1
ATOM 887 C C . TRP A 1 114 ? -11.003 2.449 10.221 1.00 91.94 114 TRP A C 1
ATOM 889 O O . TRP A 1 114 ? -10.064 2.194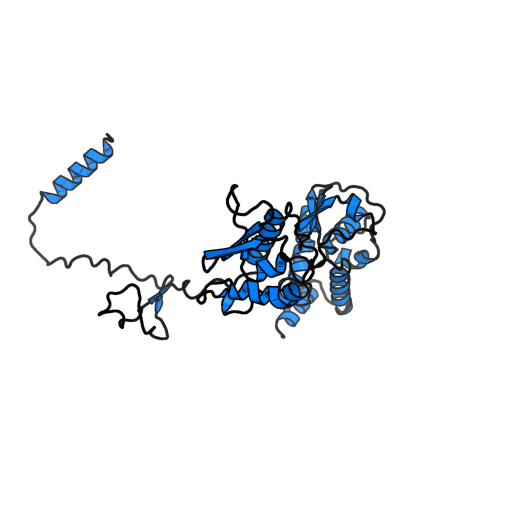 9.465 1.00 91.94 114 TRP A O 1
ATOM 899 N N . SER A 1 115 ? -12.228 2.702 9.771 1.00 90.88 115 SER A N 1
ATOM 900 C CA . SER A 1 115 ? -12.599 2.773 8.357 1.00 90.88 115 SER A CA 1
ATOM 901 C C . SER A 1 115 ? -13.384 4.054 8.096 1.00 90.88 115 SER A C 1
ATOM 903 O O . SER A 1 115 ? -14.111 4.499 8.985 1.00 90.88 115 SER A O 1
ATOM 905 N N . PRO A 1 116 ? -13.283 4.660 6.905 1.00 88.62 116 PRO A N 1
ATOM 906 C CA . PRO A 1 116 ? -14.037 5.867 6.615 1.00 88.62 116 PRO A CA 1
ATOM 907 C C . PRO A 1 116 ? -15.519 5.524 6.471 1.00 88.62 116 PRO A C 1
ATOM 909 O O . PRO A 1 116 ? -15.883 4.531 5.836 1.00 88.62 116 PRO A O 1
ATOM 912 N N . MET A 1 117 ? -16.383 6.367 7.024 1.00 85.38 117 MET A N 1
ATOM 913 C CA . MET A 1 117 ? -17.791 6.354 6.660 1.00 85.38 117 MET A CA 1
ATOM 914 C C . MET A 1 117 ? -18.000 7.164 5.377 1.00 85.38 117 MET A C 1
ATOM 916 O O . MET A 1 117 ? -17.504 8.289 5.286 1.00 85.38 117 MET A O 1
ATOM 920 N N . PRO A 1 118 ? -18.747 6.637 4.390 1.00 67.00 118 PRO A N 1
ATOM 921 C CA . PRO A 1 118 ? -19.157 7.425 3.239 1.00 67.00 118 PRO A CA 1
ATOM 922 C C . PRO A 1 118 ? -20.057 8.562 3.728 1.00 67.00 118 PRO A C 1
ATOM 924 O O . PRO A 1 118 ? -21.177 8.343 4.189 1.00 67.00 118 PRO A O 1
ATOM 927 N N . CYS A 1 119 ? -19.532 9.782 3.681 1.00 57.38 119 CYS A N 1
ATOM 928 C CA . CYS A 1 119 ? -20.242 10.961 4.139 1.00 57.38 119 CYS A CA 1
ATOM 929 C C . CYS A 1 119 ? -21.105 11.487 2.986 1.00 57.38 119 CYS A C 1
ATOM 931 O O . CYS A 1 119 ? -20.648 12.256 2.139 1.00 57.38 119 CYS A O 1
ATOM 933 N N . ASN A 1 120 ? -22.367 11.063 2.936 1.00 50.84 120 ASN A N 1
ATOM 934 C CA . ASN A 1 120 ? -23.371 11.752 2.135 1.00 50.84 120 ASN A CA 1
ATOM 935 C C . ASN A 1 120 ? -23.698 13.044 2.884 1.00 50.84 120 ASN A C 1
ATOM 937 O O . ASN A 1 120 ? -24.507 12.996 3.795 1.00 50.84 120 ASN A O 1
ATOM 941 N N . LYS A 1 121 ? -22.971 14.126 2.565 1.00 50.09 121 LYS A N 1
ATOM 942 C CA . LYS A 1 121 ? -23.200 15.547 2.905 1.00 50.09 121 LYS A CA 1
ATOM 943 C C . LYS A 1 121 ? -24.025 15.842 4.183 1.00 50.09 121 LYS A C 1
ATOM 945 O O . LYS A 1 121 ? -25.191 15.488 4.249 1.00 50.09 121 LYS A O 1
ATOM 950 N N . THR A 1 122 ? -23.482 16.701 5.063 1.00 46.03 122 THR A N 1
ATOM 951 C CA . THR A 1 122 ? -24.171 17.531 6.099 1.00 46.03 122 THR A CA 1
ATOM 952 C C . THR A 1 122 ? -24.240 17.043 7.558 1.00 46.03 122 THR A C 1
ATOM 954 O O . THR A 1 122 ? -25.312 16.980 8.146 1.00 46.03 122 THR A O 1
ATOM 957 N N . SER A 1 123 ? -23.106 16.801 8.226 1.00 49.06 123 SER A N 1
ATOM 958 C CA . SER A 1 123 ? -23.109 16.893 9.713 1.00 49.06 123 SER A CA 1
ATOM 959 C C . SER A 1 123 ? -21.742 17.112 10.364 1.00 49.06 123 SER A C 1
ATOM 961 O O . SER A 1 123 ? -21.672 17.699 11.438 1.00 49.06 123 SER A O 1
ATOM 963 N N . GLY A 1 124 ? -20.650 16.730 9.704 1.00 48.94 124 GLY A N 1
ATOM 964 C CA . GLY A 1 124 ? -19.312 17.228 10.016 1.00 48.94 124 GLY A CA 1
ATOM 965 C C . GLY A 1 124 ? -18.943 18.333 9.031 1.00 48.94 124 GLY A C 1
ATOM 966 O O . GLY A 1 124 ? -19.241 18.201 7.844 1.00 48.94 124 GLY A O 1
ATOM 967 N N . GLY A 1 125 ? -18.342 19.432 9.491 1.00 54.22 125 GLY A N 1
ATOM 968 C CA . GLY A 1 125 ? -17.855 20.496 8.604 1.00 54.22 125 GLY A CA 1
ATOM 969 C C . GLY A 1 125 ? -16.924 19.966 7.494 1.00 54.22 125 GLY A C 1
ATOM 970 O O . GLY A 1 125 ? -16.481 18.813 7.565 1.00 54.22 125 GLY A O 1
ATOM 971 N N . PRO A 1 126 ? -16.575 20.797 6.491 1.00 55.81 126 PRO A N 1
ATOM 972 C CA . PRO A 1 126 ? -15.816 20.395 5.291 1.00 55.81 126 PRO A CA 1
ATOM 973 C C . PRO A 1 126 ? -14.445 19.738 5.570 1.00 55.81 126 PRO A C 1
ATOM 975 O O . PRO A 1 126 ? -13.823 19.185 4.671 1.00 55.81 126 PRO A O 1
ATOM 978 N N . GLN A 1 127 ? -14.000 19.762 6.826 1.00 61.69 127 GLN A N 1
ATOM 979 C CA . GLN A 1 127 ? -12.659 19.438 7.299 1.00 61.69 127 GLN A CA 1
ATOM 980 C C . GLN A 1 127 ? -12.630 18.229 8.252 1.00 61.69 127 GLN A C 1
ATOM 982 O O . GLN A 1 127 ? -11.642 18.011 8.945 1.00 61.69 127 GLN A O 1
ATOM 987 N N . SER A 1 128 ? -13.720 17.463 8.368 1.00 71.31 128 SER A N 1
ATOM 988 C CA . SER A 1 128 ? -13.807 16.352 9.329 1.00 71.31 128 SER A CA 1
ATOM 989 C C . SER A 1 128 ? -13.899 14.992 8.640 1.00 71.31 128 SER A C 1
ATOM 991 O O . SER A 1 128 ? -14.735 14.777 7.762 1.00 71.31 128 SER A O 1
ATOM 993 N N . LEU A 1 129 ? -13.029 14.065 9.044 1.00 80.00 129 LEU A N 1
ATOM 994 C CA . LEU A 1 129 ? -13.073 12.669 8.632 1.00 80.00 129 LEU A CA 1
ATOM 995 C C . LEU A 1 129 ? -13.905 11.884 9.647 1.00 80.00 129 LEU A C 1
ATOM 997 O O . LEU A 1 129 ? -13.554 11.796 10.824 1.00 80.00 129 LEU A O 1
ATOM 1001 N N . ILE A 1 130 ? -15.006 11.296 9.183 1.00 86.81 130 ILE A N 1
ATOM 1002 C CA . ILE A 1 130 ? -15.849 10.431 10.009 1.00 86.81 130 ILE A CA 1
ATOM 1003 C C . ILE A 1 130 ? -15.351 8.999 9.867 1.00 86.81 130 ILE A C 1
ATOM 1005 O O . ILE A 1 130 ? -15.364 8.418 8.779 1.00 86.81 130 ILE A O 1
ATOM 1009 N N . LEU A 1 131 ? -14.913 8.434 10.981 1.00 89.88 131 LEU A N 1
ATOM 1010 C CA . LEU A 1 131 ? -14.369 7.092 11.072 1.00 89.88 131 LEU A CA 1
ATOM 1011 C C . LEU A 1 131 ? -15.343 6.192 11.819 1.00 89.88 131 LEU A C 1
ATOM 1013 O O . LEU A 1 131 ? -15.971 6.611 12.783 1.00 89.88 131 LEU A O 1
ATOM 1017 N N . LYS A 1 132 ? -15.446 4.935 11.399 1.00 92.00 132 LYS A N 1
ATOM 1018 C CA . LYS A 1 132 ? -16.230 3.909 12.081 1.00 92.00 132 LYS A CA 1
ATOM 1019 C C . LYS A 1 132 ? -15.401 2.660 12.295 1.00 92.00 132 LYS A C 1
ATOM 1021 O O . LYS A 1 132 ? -14.682 2.216 11.400 1.00 92.00 132 LYS A O 1
ATOM 1026 N N . CYS A 1 133 ? -15.526 2.075 13.477 1.00 90.12 133 CYS A N 1
ATOM 1027 C CA . CYS A 1 133 ? -14.924 0.786 13.772 1.00 90.12 133 CYS A CA 1
ATOM 1028 C C . CYS A 1 133 ? -15.803 -0.356 13.246 1.00 90.12 133 CYS A C 1
ATOM 1030 O O . CYS A 1 133 ? -16.987 -0.443 13.578 1.00 90.12 133 CYS A O 1
ATOM 1032 N N . SER A 1 134 ? -15.220 -1.292 12.496 1.00 83.31 134 SER A N 1
ATOM 1033 C CA . SER A 1 134 ? -15.942 -2.464 11.974 1.00 83.31 134 SER A CA 1
ATOM 1034 C C . SER A 1 134 ? -16.408 -3.443 13.062 1.00 83.31 134 SER A C 1
ATOM 1036 O O . SER A 1 134 ? -17.309 -4.244 12.826 1.00 83.31 134 SER A O 1
ATOM 1038 N N . GLN A 1 135 ? -15.819 -3.389 14.263 1.00 84.25 135 GLN A N 1
ATOM 1039 C CA . GLN A 1 135 ? -16.108 -4.337 15.342 1.00 84.25 135 GLN A CA 1
ATOM 1040 C C . GLN A 1 135 ? -17.053 -3.805 16.416 1.00 84.25 135 GLN A C 1
ATOM 1042 O O . GLN A 1 135 ? -17.966 -4.518 16.823 1.00 84.25 135 GLN A O 1
ATOM 1047 N N . CYS A 1 136 ? -16.812 -2.597 16.933 1.00 86.75 136 CYS A N 1
ATOM 1048 C CA . CYS A 1 136 ? -17.664 -2.003 17.967 1.00 86.75 136 CYS A CA 1
ATOM 1049 C C . CYS A 1 136 ? -18.689 -1.019 17.407 1.00 86.75 136 CYS A C 1
ATOM 1051 O O . CYS A 1 136 ? -19.539 -0.567 18.162 1.00 86.75 136 CYS A O 1
ATOM 1053 N N . SER A 1 137 ? -18.638 -0.714 16.105 1.00 87.88 137 SER A N 1
ATOM 1054 C CA . SER A 1 137 ? -19.506 0.269 15.443 1.00 87.88 137 SER A CA 1
ATOM 1055 C C . SER A 1 137 ? -19.423 1.696 15.990 1.00 87.88 137 SER A C 1
ATOM 1057 O O . SER A 1 137 ? -20.204 2.530 15.539 1.00 87.88 137 SER A O 1
ATOM 1059 N N . GLU A 1 138 ? -18.475 1.988 16.888 1.00 90.12 138 GLU A N 1
ATOM 1060 C CA . GLU A 1 138 ? -18.212 3.350 17.352 1.00 90.12 138 GLU A CA 1
ATOM 1061 C C . GLU A 1 138 ? -17.853 4.263 16.192 1.00 90.12 138 GLU A C 1
ATOM 1063 O O . GLU A 1 138 ? -17.195 3.835 15.234 1.00 90.12 138 GLU A O 1
ATOM 1068 N N . VAL A 1 139 ? -18.280 5.516 16.319 1.00 90.31 139 VAL A N 1
ATOM 1069 C CA . VAL A 1 139 ? -18.023 6.573 15.347 1.00 90.31 139 VAL A CA 1
ATOM 1070 C C . VAL A 1 139 ? -17.079 7.585 15.975 1.00 90.31 139 VAL A C 1
ATOM 1072 O O . VAL A 1 139 ? -17.371 8.162 17.018 1.00 90.31 139 VAL A O 1
ATOM 1075 N N . PHE A 1 140 ? -15.948 7.804 15.321 1.00 88.06 140 PHE A N 1
ATOM 1076 C CA . PHE A 1 140 ? -14.935 8.755 15.735 1.00 88.06 140 PHE A CA 1
ATOM 1077 C C . PHE A 1 140 ? -14.863 9.893 14.718 1.00 88.06 140 PHE A C 1
ATOM 1079 O O . PHE A 1 140 ? -14.641 9.674 13.526 1.00 88.06 140 PHE A O 1
ATOM 1086 N N . TYR A 1 141 ? -15.082 11.115 15.194 1.00 85.88 141 TYR A N 1
ATOM 1087 C CA . TYR A 1 141 ? -15.036 12.322 14.377 1.00 85.88 141 TYR A CA 1
ATOM 1088 C C . TYR A 1 141 ? -13.653 12.938 14.508 1.00 85.88 141 TYR A C 1
ATOM 1090 O O . TYR A 1 141 ? -13.340 13.577 15.510 1.00 85.88 141 TYR A O 1
ATOM 1098 N N . LEU A 1 142 ? -12.826 12.744 13.489 1.00 79.06 142 LEU A N 1
ATOM 1099 C CA . LEU A 1 142 ? -11.515 13.363 13.426 1.00 79.06 142 LEU A CA 1
ATOM 1100 C C . LEU A 1 142 ? -11.659 14.694 12.688 1.00 79.06 142 LEU A C 1
ATOM 1102 O O . LEU A 1 142 ? -11.730 14.722 11.459 1.00 79.06 142 LEU A O 1
ATOM 1106 N N . LYS A 1 143 ? -11.743 15.804 13.427 1.00 73.19 143 LYS A N 1
ATOM 1107 C CA . LYS A 1 143 ? -11.544 17.125 12.816 1.00 73.19 143 LYS A CA 1
ATOM 1108 C C . LYS A 1 143 ? -10.074 17.233 12.426 1.00 73.19 143 LYS A C 1
ATOM 1110 O O . LYS A 1 143 ? -9.222 16.750 13.158 1.00 73.19 143 LYS A O 1
ATOM 1115 N N . LEU A 1 144 ? -9.776 17.793 11.264 1.00 64.12 144 LEU A N 1
ATOM 1116 C CA . LEU A 1 144 ? -8.421 17.739 10.713 1.00 64.12 144 LEU A CA 1
ATOM 1117 C C . LEU A 1 144 ? -7.641 19.047 10.962 1.00 64.12 144 LEU A C 1
ATOM 1119 O O . LEU A 1 144 ? -6.426 18.986 11.096 1.00 64.12 144 LEU A O 1
ATOM 1123 N N . ASP A 1 145 ? -8.320 20.188 11.137 1.00 57.53 145 ASP A N 1
ATOM 1124 C CA . ASP A 1 145 ? -7.672 21.503 11.329 1.00 57.53 145 ASP A CA 1
ATOM 1125 C C . ASP A 1 145 ? -7.142 21.758 12.748 1.00 57.53 145 ASP A C 1
ATOM 1127 O O . ASP A 1 145 ? -6.102 22.378 12.916 1.00 57.53 145 ASP A O 1
ATOM 1131 N N . GLU A 1 146 ? -7.826 21.273 13.790 1.00 52.75 146 GLU A N 1
ATOM 1132 C CA . GLU A 1 146 ? -7.452 21.536 15.198 1.00 52.75 146 GLU A CA 1
ATOM 1133 C C . GLU A 1 146 ? -6.184 20.765 15.638 1.00 52.75 146 GLU A C 1
ATOM 1135 O O . GLU A 1 146 ? -5.674 20.953 16.739 1.00 52.75 146 GLU A O 1
ATOM 1140 N N . TYR A 1 147 ? -5.684 19.866 14.790 1.00 53.09 147 TYR A N 1
ATOM 1141 C CA . TYR A 1 147 ? -4.852 18.738 15.202 1.00 53.09 147 TYR A CA 1
ATOM 1142 C C . TYR A 1 147 ? -3.463 18.716 14.536 1.00 53.09 147 TYR A C 1
ATOM 1144 O O . TYR A 1 147 ? -2.547 18.077 15.045 1.00 53.09 147 TYR A O 1
ATOM 1152 N N . LEU A 1 148 ? -3.264 19.423 13.422 1.00 52.66 148 LEU A N 1
ATOM 1153 C CA . LEU A 1 148 ? -2.100 19.225 12.549 1.00 52.66 148 LEU A CA 1
ATOM 1154 C C . LEU A 1 148 ? -0.781 19.875 12.999 1.00 52.66 148 LEU A C 1
ATOM 1156 O O . LEU A 1 148 ? 0.243 19.612 12.373 1.00 52.66 148 LEU A O 1
ATOM 1160 N N . GLU A 1 149 ? -0.764 20.654 14.083 1.00 54.28 149 GLU A N 1
ATOM 1161 C CA . GLU A 1 149 ? 0.430 21.435 14.459 1.00 54.28 149 GLU A CA 1
ATOM 1162 C C . GLU A 1 149 ? 0.939 21.211 15.890 1.00 54.28 149 GLU A C 1
ATOM 1164 O O . GLU A 1 149 ? 1.928 21.822 16.294 1.00 54.28 149 GLU A O 1
ATOM 1169 N N . THR A 1 150 ? 0.338 20.311 16.676 1.00 61.66 150 THR A N 1
ATOM 1170 C CA . THR A 1 150 ? 0.811 20.067 18.048 1.00 61.66 150 THR A CA 1
ATOM 1171 C C . THR A 1 150 ? 1.658 18.795 18.131 1.00 61.66 150 THR A C 1
ATOM 1173 O O . THR A 1 150 ? 1.194 17.686 17.867 1.00 61.66 150 THR A O 1
ATOM 1176 N N . ALA A 1 151 ? 2.915 18.927 18.572 1.00 68.25 151 ALA A N 1
ATOM 1177 C CA . ALA A 1 151 ? 3.781 17.785 18.909 1.00 68.25 151 ALA A CA 1
ATOM 1178 C C . ALA A 1 151 ? 3.124 16.837 19.940 1.00 68.25 151 ALA A C 1
ATOM 1180 O O . ALA A 1 151 ? 3.400 15.634 19.997 1.00 68.25 151 ALA A O 1
ATOM 1181 N N . GLU A 1 152 ? 2.200 17.378 20.734 1.00 68.19 152 GLU A N 1
ATOM 1182 C CA . GLU A 1 152 ? 1.382 16.635 21.681 1.00 68.19 152 GLU A CA 1
ATOM 1183 C C . GLU A 1 152 ? 0.434 15.644 20.987 1.00 68.19 152 GLU A C 1
ATOM 1185 O O . GLU A 1 152 ? 0.314 14.502 21.433 1.00 68.19 152 GLU A O 1
ATOM 1190 N N . LEU A 1 153 ? -0.174 16.004 19.849 1.00 71.75 153 LEU A N 1
ATOM 1191 C CA . LEU A 1 153 ? -1.001 15.055 19.110 1.00 71.75 153 LEU A CA 1
ATOM 1192 C C . LEU A 1 153 ? -0.169 13.900 18.569 1.00 71.75 153 LEU A C 1
ATOM 1194 O O . LEU A 1 153 ? -0.567 12.750 1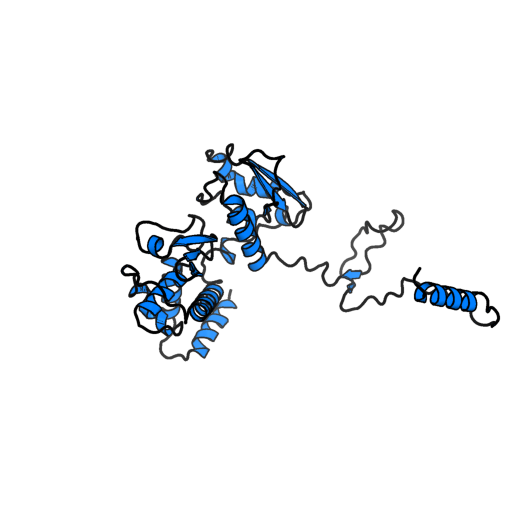8.723 1.00 71.75 153 LEU A O 1
ATOM 1198 N N . GLU A 1 154 ? 0.982 14.177 17.958 1.00 71.69 154 GLU A N 1
ATOM 1199 C CA . GLU A 1 154 ? 1.840 13.124 17.408 1.00 71.69 154 GLU A CA 1
ATOM 1200 C C . GLU A 1 154 ? 2.207 12.066 18.454 1.00 71.69 154 GLU A C 1
ATOM 1202 O O . GLU A 1 154 ? 2.244 10.871 18.149 1.00 71.69 154 GLU A O 1
ATOM 1207 N N . SER A 1 155 ? 2.456 12.501 19.692 1.00 75.50 155 SER A N 1
ATOM 1208 C CA . SER A 1 155 ? 2.798 11.606 20.800 1.00 75.50 155 SER A CA 1
ATOM 1209 C C . SER A 1 155 ? 1.595 10.823 21.341 1.00 75.50 155 SER A C 1
ATOM 1211 O O . SER A 1 155 ? 1.766 9.692 21.797 1.00 75.50 155 SER A O 1
ATOM 1213 N N . ARG A 1 156 ? 0.374 11.364 21.234 1.00 80.69 156 ARG A N 1
ATOM 1214 C CA . ARG A 1 156 ? -0.851 10.772 21.805 1.00 80.69 156 ARG A CA 1
ATOM 1215 C C . ARG A 1 156 ? -1.809 10.170 20.778 1.00 80.69 156 ARG A C 1
ATOM 1217 O O . ARG A 1 156 ? -2.796 9.543 21.154 1.00 80.69 156 ARG A O 1
ATOM 1224 N N . PHE A 1 157 ? -1.534 10.294 19.481 1.00 83.38 157 PHE A N 1
ATOM 1225 C CA . PHE A 1 157 ? -2.470 9.914 18.418 1.00 83.38 157 PHE A CA 1
ATOM 1226 C C . PHE A 1 157 ? -2.912 8.449 18.516 1.00 83.38 157 PHE A C 1
ATOM 1228 O O . PHE A 1 157 ? -4.104 8.151 18.497 1.00 83.38 157 PHE A O 1
ATOM 1235 N N . LYS A 1 158 ? -1.965 7.523 18.715 1.00 83.44 158 LYS A N 1
ATOM 1236 C CA . LYS A 1 158 ? -2.275 6.093 18.897 1.00 83.44 158 LYS A CA 1
ATOM 1237 C C . LYS A 1 158 ? -3.169 5.841 20.114 1.00 83.44 158 LYS A C 1
ATOM 1239 O O . LYS A 1 158 ? -4.068 5.003 20.051 1.00 83.44 158 LYS A O 1
ATOM 1244 N N . GLU A 1 159 ? -2.941 6.564 21.207 1.00 85.69 159 GLU A N 1
ATOM 1245 C CA . GLU A 1 159 ? -3.747 6.463 22.424 1.00 85.69 159 GLU A CA 1
ATOM 1246 C C . GLU A 1 159 ? -5.177 6.961 22.178 1.00 85.69 159 GLU A C 1
ATOM 1248 O O . GLU A 1 159 ? -6.135 6.266 22.520 1.00 85.69 159 GLU A O 1
ATOM 1253 N N . ILE A 1 160 ? -5.337 8.105 21.506 1.00 87.81 160 ILE A N 1
ATOM 1254 C CA . ILE A 1 160 ? -6.646 8.662 21.126 1.00 87.81 160 ILE A CA 1
ATOM 1255 C C . ILE A 1 160 ? -7.427 7.658 20.271 1.00 87.81 160 ILE A C 1
ATOM 1257 O O . ILE A 1 160 ? -8.572 7.332 20.579 1.00 87.81 160 ILE A O 1
ATOM 1261 N N . LEU A 1 161 ? -6.791 7.087 19.244 1.00 88.88 161 LEU A N 1
ATOM 1262 C CA . LEU A 1 161 ? -7.428 6.083 18.388 1.00 88.88 161 LEU A CA 1
ATOM 1263 C C . LEU A 1 161 ? -7.837 4.826 19.153 1.00 88.88 161 LEU A C 1
ATOM 1265 O O . LEU A 1 161 ? -8.858 4.223 18.833 1.00 88.88 161 LEU A O 1
ATOM 1269 N N . THR A 1 162 ? -7.046 4.418 20.143 1.00 88.31 162 THR A N 1
ATOM 1270 C CA . THR A 1 162 ? -7.311 3.217 20.945 1.00 88.31 162 THR A CA 1
ATOM 1271 C C . THR A 1 162 ? -8.447 3.457 21.941 1.00 88.31 162 THR A C 1
ATOM 1273 O O . THR A 1 162 ? -9.318 2.603 22.122 1.00 88.31 162 THR A O 1
ATOM 1276 N N . THR A 1 163 ? -8.462 4.625 22.583 1.00 89.00 163 THR A N 1
ATOM 1277 C CA . THR A 1 163 ? -9.446 4.997 23.610 1.00 89.00 163 THR A CA 1
ATOM 1278 C C . THR A 1 163 ? -10.811 5.358 23.033 1.00 89.00 163 THR A C 1
ATOM 1280 O O . THR A 1 163 ? -11.814 5.092 23.696 1.00 89.00 163 THR A O 1
ATOM 1283 N N . ALA A 1 164 ? -10.861 5.857 21.792 1.00 90.44 164 ALA A N 1
ATOM 1284 C CA . ALA A 1 164 ? -12.097 6.159 21.067 1.00 90.44 164 ALA A CA 1
ATOM 1285 C C . ALA A 1 164 ? -12.960 4.918 20.764 1.00 90.44 164 ALA A C 1
ATOM 1287 O O . ALA A 1 164 ? -14.145 5.031 20.462 1.00 90.44 164 ALA A O 1
ATOM 1288 N N . HIS A 1 165 ? -12.402 3.710 20.868 1.00 90.38 165 HIS A N 1
ATOM 1289 C CA . HIS A 1 165 ? -13.187 2.480 20.785 1.00 90.38 165 HIS A CA 1
ATOM 1290 C C . HIS A 1 165 ? -13.976 2.211 22.076 1.00 90.38 165 HIS A C 1
ATOM 1292 O O . HIS A 1 165 ? -13.492 2.411 23.196 1.00 90.38 165 HIS A O 1
ATOM 1298 N N . HIS A 1 166 ? -15.145 1.581 21.934 1.00 89.56 166 HIS A N 1
ATOM 1299 C CA . HIS A 1 166 ? -15.909 1.042 23.059 1.00 89.56 166 HIS A CA 1
ATOM 1300 C C . HIS A 1 166 ? -15.034 0.126 23.940 1.00 89.56 166 HIS A C 1
ATOM 1302 O O . HIS A 1 166 ? -14.209 -0.642 23.437 1.00 89.56 166 HIS A O 1
ATOM 1308 N N . THR A 1 167 ? -15.240 0.135 25.261 1.00 86.44 167 THR A N 1
ATOM 1309 C CA . THR A 1 167 ? -14.460 -0.643 26.260 1.00 86.44 167 THR A CA 1
ATOM 1310 C C . THR A 1 167 ? -14.426 -2.158 25.979 1.00 86.44 167 THR A C 1
ATOM 1312 O O . THR A 1 167 ? -13.504 -2.881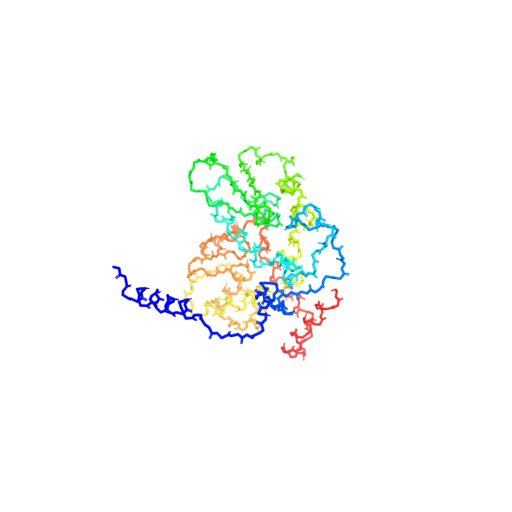 26.371 1.00 86.44 167 THR A O 1
ATOM 1315 N N . GLY A 1 168 ? -15.447 -2.659 25.282 1.00 82.69 168 GLY A N 1
ATOM 1316 C CA . GLY A 1 168 ? -15.593 -4.040 24.808 1.00 82.69 168 GLY A CA 1
ATOM 1317 C C . GLY A 1 168 ? -14.841 -4.397 23.522 1.00 82.69 168 GLY A C 1
ATOM 1318 O O . GLY A 1 168 ? -14.774 -5.576 23.173 1.00 82.69 168 GLY A O 1
ATOM 1319 N N . CYS A 1 169 ? -14.319 -3.409 22.794 1.00 84.88 169 CYS A N 1
ATOM 1320 C CA . CYS A 1 169 ? -13.763 -3.600 21.460 1.00 84.88 169 CYS A CA 1
ATOM 1321 C C . CYS A 1 169 ? -12.447 -4.380 21.503 1.00 84.88 169 CYS A C 1
ATOM 1323 O O . CYS A 1 169 ? -11.603 -4.141 22.370 1.00 84.88 169 CYS A O 1
ATOM 1325 N N . SER A 1 170 ? -12.232 -5.284 20.540 1.00 84.38 170 SER A N 1
ATOM 1326 C CA . SER A 1 170 ? -10.953 -5.995 20.488 1.00 84.38 170 SER A CA 1
ATOM 1327 C C . SER A 1 170 ? -9.811 -5.076 20.065 1.00 84.38 170 SER A C 1
ATOM 1329 O O . SER A 1 170 ? -8.726 -5.242 20.595 1.00 84.38 170 SER A O 1
ATOM 1331 N N . TRP A 1 171 ? -10.071 -4.045 19.256 1.00 86.38 171 TRP A N 1
ATOM 1332 C CA . TRP A 1 171 ? -9.089 -3.012 18.902 1.00 86.38 171 TRP A CA 1
ATOM 1333 C C . TRP A 1 171 ? -8.603 -2.169 20.082 1.00 86.38 171 TRP A C 1
ATOM 1335 O O . TRP A 1 171 ? -7.507 -1.630 20.036 1.00 86.38 171 TRP A O 1
ATOM 1345 N N . ARG A 1 172 ? -9.396 -2.085 21.156 1.00 85.25 172 ARG A N 1
ATOM 1346 C CA . ARG A 1 172 ? -8.994 -1.411 22.397 1.00 85.25 172 ARG A CA 1
ATOM 1347 C C . ARG A 1 172 ? -8.151 -2.296 23.316 1.00 85.25 172 ARG A C 1
ATOM 1349 O O . ARG A 1 172 ? -7.383 -1.791 24.122 1.00 85.25 172 ARG A O 1
ATOM 1356 N N . ARG A 1 173 ? -8.365 -3.616 23.258 1.00 76.75 173 ARG A N 1
ATOM 1357 C CA . ARG A 1 173 ? -7.777 -4.605 24.184 1.00 76.75 173 ARG A CA 1
ATOM 1358 C C . ARG A 1 173 ? -6.591 -5.360 23.593 1.00 76.75 173 ARG A C 1
ATOM 1360 O O . ARG A 1 173 ? -5.736 -5.826 24.335 1.00 76.75 173 ARG A O 1
ATOM 1367 N N . ARG A 1 174 ? -6.589 -5.561 22.277 1.00 68.31 174 ARG A N 1
ATOM 1368 C CA . ARG A 1 174 ? -5.471 -6.115 21.516 1.00 68.31 174 ARG A CA 1
ATOM 1369 C C . ARG A 1 174 ? -4.608 -4.958 21.044 1.00 68.31 174 ARG A C 1
ATOM 1371 O O . ARG A 1 174 ? -5.127 -3.890 20.734 1.00 68.31 174 ARG A O 1
ATOM 1378 N N . GLN A 1 175 ? -3.305 -5.202 20.954 1.00 65.38 175 GLN A N 1
ATOM 1379 C CA . GLN A 1 175 ? -2.429 -4.333 20.182 1.00 65.38 175 GLN A CA 1
ATOM 1380 C C . GLN A 1 175 ? -2.951 -4.276 18.737 1.00 65.38 175 GLN A C 1
ATOM 1382 O O . GLN A 1 175 ? -3.450 -5.275 18.210 1.00 65.38 175 GLN A O 1
ATOM 1387 N N . SER A 1 176 ? -2.903 -3.079 18.156 1.00 80.25 176 SER A N 1
ATOM 1388 C CA . SER A 1 176 ? -3.244 -2.773 16.765 1.00 80.25 176 SER A CA 1
ATOM 1389 C C . SER A 1 176 ? -2.605 -3.753 15.777 1.00 80.25 176 SER A C 1
ATOM 1391 O O . SER A 1 176 ? -1.659 -4.464 16.114 1.00 80.25 176 SER A O 1
ATOM 1393 N N . TYR A 1 177 ? -3.072 -3.750 14.528 1.00 87.25 177 TYR A N 1
ATOM 1394 C CA . TYR A 1 177 ? -2.368 -4.447 13.453 1.00 87.25 177 TYR A CA 1
ATOM 1395 C C . TYR A 1 177 ? -0.901 -3.992 13.427 1.00 87.25 177 TYR A C 1
ATOM 1397 O O . TYR A 1 177 ? -0.613 -2.794 13.382 1.00 87.25 177 TYR A O 1
ATOM 1405 N N . ASP A 1 178 ? 0.021 -4.946 13.534 1.00 88.69 178 ASP A N 1
ATOM 1406 C CA . ASP A 1 178 ? 1.448 -4.657 13.650 1.00 88.69 178 ASP A CA 1
ATOM 1407 C C . ASP A 1 178 ? 1.987 -4.231 12.279 1.00 88.69 178 ASP A C 1
ATOM 1409 O O . ASP A 1 178 ? 2.200 -5.065 11.394 1.00 88.69 178 ASP A O 1
ATOM 1413 N N . LEU A 1 179 ? 2.142 -2.918 12.091 1.00 90.38 179 LEU A N 1
ATOM 1414 C CA . LEU A 1 179 ? 2.620 -2.333 10.841 1.00 90.38 179 LEU A CA 1
ATOM 1415 C C . LEU A 1 179 ? 4.063 -2.743 10.537 1.00 90.38 179 LEU A C 1
ATOM 1417 O O . LEU A 1 179 ? 4.377 -2.984 9.376 1.00 90.38 179 LEU A O 1
ATOM 1421 N N . GLU A 1 180 ? 4.924 -2.882 11.544 1.00 89.94 180 GLU A N 1
ATOM 1422 C CA . GLU A 1 180 ? 6.326 -3.265 11.335 1.00 89.94 180 GLU A CA 1
ATOM 1423 C C . GLU A 1 180 ? 6.437 -4.689 10.805 1.00 89.94 180 GLU A C 1
ATOM 1425 O O . GLU A 1 180 ? 7.180 -4.954 9.858 1.00 89.94 180 GLU A O 1
ATOM 1430 N N . LYS A 1 181 ? 5.653 -5.610 11.376 1.00 87.69 181 LYS A N 1
ATOM 1431 C CA . LYS A 1 181 ? 5.658 -7.013 10.947 1.00 87.69 181 LYS A CA 1
ATOM 1432 C C . LYS A 1 181 ? 4.926 -7.235 9.632 1.00 87.69 181 LYS A C 1
ATOM 1434 O O . LYS A 1 181 ? 5.384 -8.029 8.813 1.00 87.69 181 LYS A O 1
ATOM 1439 N N . ASN A 1 182 ? 3.794 -6.564 9.429 1.00 88.62 182 ASN A N 1
ATOM 1440 C CA . ASN A 1 182 ? 2.862 -6.958 8.374 1.00 88.62 182 ASN A CA 1
ATOM 1441 C C . ASN A 1 182 ? 2.754 -5.961 7.211 1.00 88.62 182 ASN A C 1
ATOM 1443 O O . ASN A 1 182 ? 2.367 -6.367 6.117 1.00 88.62 182 ASN A O 1
ATOM 1447 N N . TYR A 1 183 ? 3.094 -4.684 7.413 1.00 92.00 183 TYR A N 1
ATOM 1448 C CA . TYR A 1 183 ? 3.007 -3.654 6.373 1.00 92.00 183 TYR A CA 1
ATOM 1449 C C . TYR A 1 183 ? 4.382 -3.226 5.852 1.00 92.00 183 TYR A C 1
ATOM 1451 O O . TYR A 1 183 ? 4.615 -3.276 4.647 1.00 92.00 183 TYR A O 1
ATOM 1459 N N . HIS A 1 184 ? 5.301 -2.813 6.724 1.00 93.25 184 HIS A N 1
ATOM 1460 C CA . HIS A 1 184 ? 6.615 -2.328 6.315 1.00 93.25 184 HIS A CA 1
ATOM 1461 C C . HIS A 1 184 ? 7.478 -3.446 5.731 1.00 93.25 184 HIS A C 1
ATOM 1463 O O . HIS A 1 184 ? 7.424 -4.591 6.173 1.00 93.25 184 HIS A O 1
ATOM 1469 N N . LEU A 1 185 ? 8.301 -3.103 4.736 1.00 93.19 185 LEU A N 1
ATOM 1470 C CA . LEU A 1 185 ? 9.218 -4.052 4.106 1.00 93.19 185 LEU A CA 1
ATOM 1471 C C . LEU A 1 185 ? 10.193 -4.627 5.139 1.00 93.19 185 LEU A C 1
ATOM 1473 O O . LEU A 1 185 ? 11.004 -3.891 5.715 1.00 93.19 185 LEU A O 1
ATOM 1477 N N . ASN A 1 186 ? 10.127 -5.942 5.333 1.00 91.12 186 ASN A N 1
ATOM 1478 C CA . ASN A 1 186 ? 10.981 -6.709 6.228 1.00 91.12 186 ASN A CA 1
ATOM 1479 C C . ASN A 1 186 ? 11.260 -8.100 5.629 1.00 91.12 186 ASN A C 1
ATOM 1481 O O . ASN A 1 186 ? 10.693 -8.484 4.614 1.00 91.12 186 ASN A O 1
ATOM 1485 N N . ARG A 1 187 ? 12.174 -8.870 6.225 1.00 86.88 187 ARG A N 1
ATOM 1486 C CA . ARG A 1 187 ? 12.547 -10.185 5.672 1.00 86.88 187 ARG A CA 1
ATOM 1487 C C . ARG A 1 187 ? 11.396 -11.192 5.669 1.00 86.88 187 ARG A C 1
ATOM 1489 O O . ARG A 1 187 ? 11.313 -11.987 4.741 1.00 86.88 187 ARG A O 1
ATOM 1496 N N . GLY A 1 188 ? 10.530 -11.142 6.678 1.00 82.88 188 GLY A N 1
ATOM 1497 C CA . GLY A 1 188 ? 9.412 -12.070 6.837 1.00 82.88 188 GLY A CA 1
ATOM 1498 C C . GLY A 1 188 ? 8.309 -11.889 5.795 1.00 82.88 188 GLY A C 1
ATOM 1499 O O . GLY A 1 188 ? 7.581 -12.837 5.531 1.00 82.88 188 GLY A O 1
ATOM 1500 N N . ASN A 1 189 ? 8.204 -10.713 5.164 1.00 84.19 189 ASN A N 1
ATOM 1501 C CA . ASN A 1 189 ? 7.210 -10.438 4.122 1.00 84.19 189 ASN A CA 1
ATOM 1502 C C . ASN A 1 189 ? 7.790 -10.283 2.706 1.00 84.19 189 ASN A C 1
ATOM 1504 O O . ASN A 1 189 ? 7.039 -9.989 1.778 1.00 84.19 189 ASN A O 1
ATOM 1508 N N . LEU A 1 190 ? 9.088 -10.550 2.500 1.00 88.38 190 LEU A N 1
ATOM 1509 C CA . LEU A 1 190 ? 9.706 -10.476 1.168 1.00 88.38 190 LEU A CA 1
ATOM 1510 C C . LEU A 1 190 ? 9.062 -11.418 0.145 1.00 88.38 190 LEU A C 1
ATOM 1512 O O . LEU A 1 190 ? 9.007 -11.074 -1.032 1.00 88.38 190 LEU A O 1
ATOM 1516 N N . TYR A 1 191 ? 8.565 -12.582 0.571 1.00 86.00 191 TYR A N 1
ATOM 1517 C CA . TYR A 1 191 ? 7.912 -13.526 -0.339 1.00 86.00 191 TYR A CA 1
ATOM 1518 C C . TYR A 1 191 ? 6.632 -12.936 -0.958 1.00 86.00 191 TYR A C 1
ATOM 1520 O O . TYR A 1 191 ? 6.391 -13.123 -2.148 1.00 86.00 191 TYR A O 1
ATOM 1528 N N . LEU A 1 192 ? 5.863 -12.152 -0.188 1.00 88.19 192 LEU A N 1
ATOM 1529 C CA . LEU A 1 192 ? 4.668 -11.455 -0.682 1.00 88.19 192 LEU A CA 1
ATOM 1530 C C . LEU A 1 192 ? 5.039 -10.394 -1.719 1.00 88.19 192 LEU A C 1
ATOM 1532 O O . LEU A 1 192 ? 4.326 -10.193 -2.698 1.00 88.19 192 LEU A O 1
ATOM 1536 N N . GLU A 1 193 ? 6.171 -9.719 -1.524 1.00 92.25 193 GLU A N 1
ATOM 1537 C CA . GLU A 1 193 ? 6.676 -8.753 -2.498 1.00 92.25 193 GLU A CA 1
ATOM 1538 C C . GLU A 1 193 ? 7.174 -9.436 -3.771 1.00 92.25 193 GLU A C 1
ATOM 1540 O O . GLU A 1 193 ? 6.951 -8.917 -4.860 1.00 92.25 193 GLU A O 1
ATOM 1545 N N . PHE A 1 194 ? 7.792 -10.613 -3.657 1.00 90.25 194 PHE A N 1
ATOM 1546 C CA . PHE A 1 194 ? 8.203 -11.403 -4.814 1.00 90.25 194 PHE A CA 1
ATOM 1547 C C . PHE A 1 194 ? 7.001 -11.830 -5.666 1.00 90.25 194 PHE A C 1
ATOM 1549 O O . PHE A 1 194 ? 7.003 -11.657 -6.888 1.00 90.25 194 PHE A O 1
ATOM 1556 N N . GLU A 1 195 ? 5.952 -12.336 -5.015 1.00 90.38 195 GLU A N 1
ATOM 1557 C CA . GLU A 1 195 ? 4.694 -12.697 -5.668 1.00 90.38 195 GLU A CA 1
ATOM 1558 C C . GLU A 1 195 ? 4.038 -11.474 -6.322 1.00 90.38 195 GLU A C 1
ATOM 1560 O O . GLU A 1 195 ? 3.658 -11.529 -7.492 1.00 90.38 195 GLU A O 1
ATOM 1565 N N . ARG A 1 196 ? 3.970 -10.340 -5.608 1.00 93.12 196 ARG A N 1
ATOM 1566 C CA . ARG A 1 196 ? 3.440 -9.079 -6.145 1.00 93.12 196 ARG A CA 1
ATOM 1567 C C . ARG A 1 196 ? 4.182 -8.650 -7.408 1.00 93.12 196 ARG A C 1
ATOM 1569 O O . ARG A 1 196 ? 3.532 -8.345 -8.402 1.00 93.12 196 ARG A O 1
ATOM 1576 N N . VAL A 1 197 ? 5.516 -8.614 -7.367 1.00 93.94 197 VAL A N 1
ATOM 1577 C CA . VAL A 1 197 ? 6.343 -8.188 -8.508 1.00 93.94 197 VAL A CA 1
ATOM 1578 C C . VAL A 1 197 ? 6.106 -9.110 -9.703 1.00 93.94 197 VAL A C 1
ATOM 1580 O O . VAL A 1 197 ? 5.835 -8.630 -10.799 1.00 93.94 197 VAL A O 1
ATOM 1583 N N . SER A 1 198 ? 6.126 -10.425 -9.480 1.00 91.88 198 SER A N 1
ATOM 1584 C CA . SER A 1 198 ? 5.919 -11.424 -10.536 1.00 91.88 198 SER A CA 1
ATOM 1585 C C . SER A 1 198 ? 4.535 -11.308 -11.182 1.00 91.88 198 SER A C 1
ATOM 1587 O O . SER A 1 198 ? 4.406 -11.337 -12.406 1.00 91.88 198 SER A O 1
ATOM 1589 N N . ASN A 1 199 ? 3.490 -11.147 -10.366 1.00 92.31 199 ASN A N 1
ATOM 1590 C CA . ASN A 1 199 ? 2.118 -10.999 -10.848 1.00 92.31 199 ASN A CA 1
ATOM 1591 C C . ASN A 1 199 ? 1.925 -9.696 -11.627 1.00 92.31 199 ASN A C 1
ATOM 1593 O O . ASN A 1 199 ? 1.237 -9.687 -12.647 1.00 92.31 199 ASN A O 1
ATOM 1597 N N . GLU A 1 200 ? 2.537 -8.609 -11.164 1.00 93.12 200 GLU A N 1
ATOM 1598 C CA . GLU A 1 200 ? 2.436 -7.310 -11.819 1.00 93.12 200 GLU A CA 1
ATOM 1599 C C . GLU A 1 200 ? 3.126 -7.303 -13.185 1.00 93.12 200 GLU A C 1
ATOM 1601 O O . GLU A 1 200 ? 2.529 -6.853 -14.159 1.00 93.12 200 GLU A O 1
ATOM 1606 N N . LEU A 1 201 ? 4.329 -7.876 -13.278 1.00 91.12 201 LEU A N 1
ATOM 1607 C CA . LEU A 1 201 ? 5.069 -7.986 -14.537 1.00 91.12 201 LEU A CA 1
ATOM 1608 C C . LEU A 1 201 ? 4.327 -8.835 -15.569 1.00 91.12 201 LEU A C 1
ATOM 1610 O O . LEU A 1 201 ? 4.224 -8.443 -16.727 1.00 91.12 201 LEU A O 1
ATOM 1614 N N . ARG A 1 202 ? 3.733 -9.957 -15.141 1.00 89.88 202 ARG A N 1
ATOM 1615 C CA . ARG A 1 202 ? 2.886 -10.780 -16.017 1.00 89.88 202 ARG A CA 1
ATOM 1616 C C . ARG A 1 202 ? 1.665 -10.004 -16.514 1.00 89.88 202 ARG A C 1
ATOM 1618 O O . ARG A 1 202 ? 1.251 -10.164 -17.654 1.00 89.88 202 ARG A O 1
ATOM 1625 N N . ARG A 1 203 ? 1.075 -9.161 -15.662 1.00 89.50 203 ARG A N 1
ATOM 1626 C CA . ARG A 1 203 ? -0.119 -8.373 -15.994 1.00 89.50 203 ARG A CA 1
ATOM 1627 C C . ARG A 1 203 ? 0.157 -7.285 -17.036 1.00 89.50 203 ARG A C 1
ATOM 1629 O O . ARG A 1 203 ? -0.741 -6.975 -17.815 1.00 89.50 203 ARG A O 1
ATOM 1636 N N . CYS A 1 204 ? 1.354 -6.702 -17.035 1.00 85.00 204 CYS A N 1
ATOM 1637 C CA . CYS A 1 204 ? 1.733 -5.618 -17.945 1.00 85.00 204 CYS A CA 1
ATOM 1638 C C . CYS A 1 204 ? 2.628 -6.064 -19.112 1.00 85.00 204 CYS A C 1
ATOM 1640 O O . CYS A 1 204 ? 3.130 -5.208 -19.832 1.00 85.00 204 CYS A O 1
ATOM 1642 N N . GLN A 1 205 ? 2.835 -7.370 -19.311 1.00 81.38 205 GLN A N 1
ATOM 1643 C CA . GLN A 1 205 ? 3.755 -7.901 -20.324 1.00 81.38 205 GLN A CA 1
ATOM 1644 C C . GLN A 1 205 ? 3.444 -7.401 -21.746 1.00 81.38 205 GLN A C 1
ATOM 1646 O O . GLN A 1 205 ? 4.362 -7.077 -22.493 1.00 81.38 205 GLN A O 1
ATOM 1651 N N . ASP A 1 206 ? 2.160 -7.276 -22.089 1.00 80.19 206 ASP A N 1
ATOM 1652 C CA . ASP A 1 206 ? 1.707 -6.854 -23.424 1.00 80.19 206 ASP A CA 1
ATOM 1653 C C . ASP A 1 206 ? 1.469 -5.337 -23.536 1.00 80.19 206 ASP A C 1
ATOM 1655 O O . ASP A 1 206 ? 0.856 -4.850 -24.491 1.00 80.19 206 ASP A O 1
ATOM 1659 N N . TRP A 1 207 ? 1.859 -4.563 -22.521 1.00 81.75 207 TRP A N 1
ATOM 1660 C CA . TRP A 1 207 ? 1.597 -3.131 -22.508 1.00 81.75 207 TRP A CA 1
ATOM 1661 C C . TRP A 1 207 ? 2.728 -2.405 -23.219 1.00 81.75 207 TRP A C 1
ATOM 1663 O O . TRP A 1 207 ? 3.882 -2.456 -22.808 1.00 81.75 207 TRP A O 1
ATOM 1673 N N . ASP A 1 208 ? 2.370 -1.685 -24.276 1.00 76.00 208 ASP A N 1
ATOM 1674 C CA . ASP A 1 208 ? 3.284 -0.754 -24.930 1.00 76.00 208 ASP A CA 1
ATOM 1675 C C . ASP A 1 208 ? 3.510 0.458 -24.016 1.00 76.00 208 ASP A C 1
ATOM 1677 O O . ASP A 1 208 ? 2.661 1.353 -23.926 1.00 76.00 208 ASP A O 1
ATOM 1681 N N . MET A 1 209 ? 4.589 0.397 -23.238 1.00 73.44 209 MET A N 1
ATOM 1682 C CA . MET A 1 209 ? 4.938 1.391 -22.230 1.00 73.44 209 MET A CA 1
ATOM 1683 C C . MET A 1 209 ? 5.666 2.578 -22.873 1.00 73.44 209 MET A C 1
ATOM 1685 O O . MET A 1 209 ? 6.481 2.374 -23.775 1.00 73.44 209 MET A O 1
ATOM 1689 N N . PRO A 1 210 ? 5.438 3.817 -22.395 1.00 68.81 210 PRO A N 1
ATOM 1690 C CA . PRO A 1 210 ? 6.170 4.979 -22.880 1.00 68.81 210 PRO A CA 1
ATOM 1691 C C . PRO A 1 210 ? 7.684 4.771 -22.752 1.00 68.81 210 PRO A C 1
ATOM 1693 O O . PRO A 1 210 ? 8.175 4.120 -21.824 1.00 68.81 210 PRO A O 1
ATOM 1696 N N . GLN A 1 211 ? 8.437 5.330 -23.698 1.00 66.50 211 GLN A N 1
ATOM 1697 C CA . GLN A 1 211 ? 9.894 5.316 -23.639 1.00 66.50 211 GLN A CA 1
ATOM 1698 C C . GLN A 1 211 ? 10.352 6.305 -22.558 1.00 66.50 211 GLN A C 1
ATOM 1700 O O . GLN A 1 211 ? 10.194 7.507 -22.721 1.00 66.50 211 GLN A O 1
ATOM 1705 N N . LEU A 1 212 ? 10.879 5.785 -21.448 1.00 66.50 212 LEU A N 1
ATOM 1706 C CA . LEU A 1 212 ? 11.354 6.566 -20.297 1.00 66.50 212 LEU A CA 1
ATOM 1707 C C . LEU A 1 212 ? 12.880 6.569 -20.280 1.00 66.50 212 LEU A C 1
ATOM 1709 O O . LEU A 1 212 ? 13.486 5.502 -20.224 1.00 66.50 212 LEU A O 1
ATOM 1713 N N . GLU A 1 213 ? 13.531 7.717 -20.310 1.00 65.31 213 GLU A N 1
ATOM 1714 C CA . GLU A 1 213 ? 14.980 7.812 -20.497 1.00 65.31 213 GLU A CA 1
ATOM 1715 C C . GLU A 1 213 ? 15.762 7.654 -19.180 1.00 65.31 213 GLU A C 1
ATOM 1717 O O . GLU A 1 213 ? 16.836 7.052 -19.187 1.00 65.31 213 GLU A O 1
ATOM 1722 N N . ASN A 1 214 ? 15.195 8.063 -18.035 1.00 64.88 214 ASN A N 1
ATOM 1723 C CA . ASN A 1 214 ? 15.962 8.269 -16.788 1.00 64.88 214 ASN A CA 1
ATOM 1724 C C . ASN A 1 214 ? 15.811 7.202 -15.681 1.00 64.88 214 ASN A C 1
ATOM 1726 O O . ASN A 1 214 ? 16.069 7.470 -14.507 1.00 64.88 214 ASN A O 1
ATOM 1730 N N . ILE A 1 215 ? 15.394 5.975 -16.000 1.00 67.44 215 ILE A N 1
ATOM 1731 C CA . ILE A 1 215 ? 15.278 4.909 -14.987 1.00 67.44 215 ILE A CA 1
ATOM 1732 C C . ILE A 1 215 ? 16.603 4.145 -14.846 1.00 67.44 215 ILE A C 1
ATOM 1734 O O . ILE A 1 215 ? 17.114 3.616 -15.831 1.00 67.44 215 ILE A O 1
ATOM 1738 N N . ASP A 1 216 ? 17.109 4.019 -13.612 1.00 71.19 216 ASP A N 1
ATOM 1739 C CA . ASP A 1 216 ? 18.297 3.219 -13.265 1.00 71.19 216 ASP A CA 1
ATOM 1740 C C . ASP A 1 216 ? 18.054 1.718 -13.524 1.00 71.19 216 ASP A C 1
ATOM 1742 O O . ASP A 1 216 ? 17.520 0.975 -12.693 1.00 71.19 216 ASP A O 1
ATOM 1746 N N . GLN A 1 217 ? 18.404 1.289 -14.737 1.00 78.81 217 GLN A N 1
ATOM 1747 C CA . GLN A 1 217 ? 18.296 -0.095 -15.198 1.00 78.81 217 GLN A CA 1
ATOM 1748 C C . GLN A 1 217 ? 19.415 -0.975 -14.631 1.00 78.81 217 GLN A C 1
ATOM 1750 O O . GLN A 1 217 ? 19.221 -2.182 -14.459 1.00 78.81 217 GLN A O 1
ATOM 1755 N N . ASP A 1 218 ? 20.574 -0.395 -14.318 1.00 81.12 218 ASP A N 1
ATOM 1756 C CA . ASP A 1 218 ? 21.743 -1.142 -13.860 1.00 81.12 218 ASP A CA 1
ATOM 1757 C C . ASP A 1 218 ? 21.538 -1.679 -12.440 1.00 81.12 218 ASP A C 1
ATOM 1759 O O . ASP A 1 218 ? 21.902 -2.825 -12.160 1.00 81.12 218 ASP A O 1
ATOM 1763 N N . ALA A 1 219 ? 20.856 -0.923 -11.572 1.00 83.62 219 ALA A N 1
ATOM 1764 C CA . ALA A 1 219 ? 20.513 -1.376 -10.225 1.00 83.62 219 ALA A CA 1
ATOM 1765 C C . ALA A 1 219 ? 19.591 -2.610 -10.201 1.00 83.62 219 ALA A C 1
ATOM 1767 O O . ALA A 1 219 ? 19.652 -3.412 -9.264 1.00 83.62 219 ALA A O 1
ATOM 1768 N N . VAL A 1 220 ? 18.736 -2.783 -11.215 1.00 87.19 220 VAL A N 1
ATOM 1769 C CA . VAL A 1 220 ? 17.731 -3.863 -11.261 1.00 87.19 220 VAL A CA 1
ATOM 1770 C C . VAL A 1 220 ? 18.101 -5.004 -12.203 1.00 87.19 220 VAL A C 1
ATOM 1772 O O . VAL A 1 220 ? 17.567 -6.104 -12.056 1.00 87.19 220 VAL A O 1
ATOM 1775 N N . ARG A 1 221 ? 19.059 -4.803 -13.118 1.00 87.69 221 ARG A N 1
ATOM 1776 C CA . ARG A 1 221 ? 19.530 -5.829 -14.064 1.00 87.69 221 ARG A CA 1
ATOM 1777 C C . ARG A 1 221 ? 19.881 -7.174 -13.400 1.00 87.69 221 ARG A C 1
ATOM 1779 O O . ARG A 1 221 ? 19.494 -8.202 -13.958 1.00 87.69 221 ARG A O 1
ATOM 1786 N N . PRO A 1 222 ? 20.526 -7.243 -12.214 1.00 88.88 222 PRO A N 1
ATOM 1787 C CA . PRO A 1 222 ? 20.803 -8.530 -11.566 1.00 88.88 222 PRO A CA 1
ATOM 1788 C C . PRO A 1 222 ? 19.541 -9.298 -11.135 1.00 88.88 222 PRO A C 1
ATOM 1790 O O . PRO A 1 222 ? 19.587 -10.518 -10.978 1.00 88.88 222 PRO A O 1
ATOM 1793 N N . LEU A 1 223 ? 18.413 -8.603 -10.951 1.00 87.94 223 LEU A N 1
ATOM 1794 C CA . LEU A 1 223 ? 17.128 -9.198 -10.580 1.00 87.94 223 LEU A CA 1
ATOM 1795 C C . LEU A 1 223 ? 16.334 -9.708 -11.787 1.00 87.94 223 LEU A C 1
ATOM 1797 O O . LEU A 1 223 ? 15.455 -10.544 -11.590 1.00 87.94 223 LEU A O 1
ATOM 1801 N N . ALA A 1 224 ? 16.663 -9.285 -13.014 1.00 88.06 224 ALA A N 1
ATOM 1802 C CA . ALA A 1 224 ? 15.902 -9.608 -14.225 1.00 88.06 224 ALA A CA 1
ATOM 1803 C C . ALA A 1 224 ? 15.690 -11.119 -14.410 1.00 88.06 224 ALA A C 1
ATOM 1805 O O . ALA A 1 224 ? 14.560 -11.578 -14.545 1.00 88.06 224 ALA A O 1
ATOM 1806 N N . ARG A 1 225 ? 16.760 -11.913 -14.262 1.00 85.19 225 ARG A N 1
ATOM 1807 C CA . ARG A 1 225 ? 16.690 -13.386 -14.337 1.00 85.19 225 ARG A CA 1
ATOM 1808 C C . ARG A 1 225 ? 15.802 -14.016 -13.266 1.00 85.19 225 ARG A C 1
ATOM 1810 O O . ARG A 1 225 ? 15.297 -15.109 -13.466 1.00 85.19 225 ARG A O 1
ATOM 1817 N N . THR A 1 226 ? 15.661 -13.373 -12.109 1.00 86.44 226 THR A N 1
ATOM 1818 C CA . THR A 1 226 ? 14.858 -13.918 -11.004 1.00 86.44 226 THR A CA 1
ATOM 1819 C C . THR A 1 226 ? 13.364 -13.752 -11.281 1.00 86.44 226 THR A C 1
ATOM 1821 O O . THR A 1 226 ? 12.574 -14.583 -10.850 1.00 86.44 226 THR A O 1
ATOM 1824 N N . PHE A 1 227 ? 12.990 -12.707 -12.021 1.00 87.44 227 PHE A N 1
ATOM 1825 C CA . PHE A 1 227 ? 11.606 -12.399 -12.381 1.00 87.44 227 PHE A CA 1
ATOM 1826 C C . PHE A 1 227 ? 11.247 -12.789 -13.821 1.00 87.44 227 PHE A C 1
ATOM 1828 O O . PHE A 1 227 ? 10.185 -12.399 -14.291 1.00 87.44 227 PHE A O 1
ATOM 1835 N N . ASP A 1 228 ? 12.121 -13.536 -14.506 1.00 85.31 228 ASP A N 1
ATOM 1836 C CA . ASP A 1 228 ? 11.958 -13.928 -15.915 1.00 85.31 228 ASP A CA 1
ATOM 1837 C C . ASP A 1 228 ? 11.713 -12.729 -16.855 1.00 85.31 228 ASP A C 1
ATOM 1839 O O . ASP A 1 228 ? 10.884 -12.750 -17.760 1.00 85.31 228 ASP A O 1
ATOM 1843 N N . VAL A 1 229 ? 12.429 -11.631 -16.593 1.00 86.25 229 VAL A N 1
ATOM 1844 C CA . VAL A 1 229 ? 12.339 -10.375 -17.345 1.00 86.25 229 VAL A CA 1
ATOM 1845 C C . VAL A 1 229 ? 13.475 -10.325 -18.363 1.00 86.25 229 VAL A C 1
ATOM 1847 O O . VAL A 1 229 ? 14.639 -10.565 -18.021 1.00 86.25 229 VAL A O 1
ATOM 1850 N N . SER A 1 230 ? 13.154 -9.987 -19.611 1.00 84.19 230 SER A N 1
ATOM 1851 C CA . SER A 1 230 ? 14.143 -9.748 -20.661 1.00 84.19 230 SER A CA 1
ATOM 1852 C C . SER A 1 230 ? 15.064 -8.570 -20.313 1.00 84.19 230 SER A C 1
ATOM 1854 O O . SER A 1 230 ? 14.727 -7.675 -19.542 1.00 84.19 230 SER A O 1
ATOM 1856 N N . ILE A 1 231 ? 16.285 -8.580 -20.853 1.00 84.38 231 ILE A N 1
ATOM 1857 C CA . ILE A 1 231 ? 17.313 -7.566 -20.538 1.00 84.38 231 ILE A CA 1
ATOM 1858 C C . ILE A 1 231 ? 17.175 -6.335 -21.459 1.00 84.38 231 ILE A C 1
ATOM 1860 O O . ILE A 1 231 ? 18.040 -5.463 -21.474 1.00 84.38 231 ILE A O 1
ATOM 1864 N N . ASP A 1 232 ? 16.100 -6.239 -22.243 1.00 85.50 232 ASP A N 1
ATOM 1865 C CA . ASP A 1 232 ? 15.812 -5.021 -22.993 1.00 85.50 232 ASP A CA 1
ATOM 1866 C C . ASP A 1 232 ? 15.402 -3.878 -22.051 1.00 85.50 232 ASP A C 1
ATOM 1868 O O . ASP A 1 232 ? 14.953 -4.077 -20.917 1.00 85.50 232 ASP A O 1
ATOM 1872 N N . ALA A 1 233 ? 15.576 -2.648 -22.531 1.00 81.06 233 ALA A N 1
ATOM 1873 C CA . ALA A 1 233 ? 15.363 -1.459 -21.720 1.00 81.06 233 ALA A CA 1
ATOM 1874 C C . ALA A 1 233 ? 13.915 -1.336 -21.211 1.00 81.06 233 ALA A C 1
ATOM 1876 O O . ALA A 1 233 ? 13.709 -0.886 -20.086 1.00 81.06 233 ALA A O 1
ATOM 1877 N N . ILE A 1 234 ? 12.910 -1.740 -21.995 1.00 82.75 234 ILE A N 1
ATOM 1878 C CA . ILE A 1 234 ? 11.488 -1.588 -21.639 1.00 82.75 234 ILE A CA 1
ATOM 1879 C C . ILE A 1 234 ? 11.134 -2.531 -20.486 1.00 82.75 234 ILE A C 1
ATOM 1881 O O . ILE A 1 234 ? 10.527 -2.121 -19.489 1.00 82.75 234 ILE A O 1
ATOM 1885 N N . ALA A 1 235 ? 11.575 -3.781 -20.583 1.00 85.19 235 ALA A N 1
ATOM 1886 C CA . ALA A 1 235 ? 11.350 -4.793 -19.565 1.00 85.19 235 ALA A CA 1
ATOM 1887 C C . ALA A 1 235 ? 12.054 -4.438 -18.239 1.00 85.19 235 ALA A C 1
ATOM 1889 O O . ALA A 1 235 ? 11.440 -4.486 -17.168 1.00 85.19 235 ALA A O 1
ATOM 1890 N N . LEU A 1 236 ? 13.305 -3.961 -18.296 1.00 87.88 236 LEU A N 1
ATOM 1891 C CA . LEU A 1 236 ? 14.041 -3.500 -17.110 1.00 87.88 236 LEU A CA 1
ATOM 1892 C C . LEU A 1 236 ? 13.418 -2.255 -16.459 1.00 87.88 236 LEU A C 1
ATOM 1894 O O . LEU A 1 236 ? 13.416 -2.140 -15.231 1.00 87.88 236 LEU A O 1
ATOM 1898 N N . ARG A 1 237 ? 12.848 -1.337 -17.248 1.00 86.50 237 ARG A N 1
ATOM 1899 C CA . ARG A 1 237 ? 12.114 -0.166 -16.730 1.00 86.50 237 ARG A CA 1
ATOM 1900 C C . ARG A 1 237 ? 10.858 -0.581 -15.978 1.00 86.50 237 ARG A C 1
ATOM 1902 O O . ARG A 1 237 ? 10.613 -0.091 -14.876 1.00 86.50 237 ARG A O 1
ATOM 1909 N N . SER A 1 238 ? 10.106 -1.519 -16.548 1.00 89.12 238 SER A N 1
ATOM 1910 C CA . SER A 1 238 ? 8.912 -2.080 -15.915 1.00 89.12 238 SER A CA 1
ATOM 1911 C C . SER A 1 238 ? 9.274 -2.739 -14.586 1.00 89.12 238 SER A C 1
ATOM 1913 O O . SER A 1 238 ? 8.680 -2.420 -13.557 1.00 89.12 238 SER A O 1
ATOM 1915 N N . LEU A 1 239 ? 10.329 -3.560 -14.569 1.00 91.38 239 LEU A N 1
ATOM 1916 C CA . LEU A 1 239 ? 10.865 -4.148 -13.343 1.00 91.38 239 LEU A CA 1
ATOM 1917 C C . LEU A 1 239 ? 11.255 -3.082 -12.311 1.00 91.38 239 LEU A C 1
ATOM 1919 O O . LEU A 1 239 ? 10.893 -3.213 -11.143 1.00 91.38 239 LEU A O 1
ATOM 1923 N N . SER A 1 240 ? 11.938 -2.015 -12.724 1.00 91.31 240 SER A N 1
ATOM 1924 C CA . SER A 1 240 ? 12.331 -0.930 -11.821 1.00 91.31 240 SER A CA 1
ATOM 1925 C C . SER A 1 240 ? 11.126 -0.244 -11.174 1.00 91.31 240 SER A C 1
ATOM 1927 O O . SER A 1 240 ? 11.059 -0.169 -9.948 1.00 91.31 240 SER A O 1
ATOM 1929 N N . LEU A 1 241 ? 10.118 0.164 -11.953 1.00 91.19 241 LEU A N 1
ATOM 1930 C CA . LEU A 1 241 ? 8.895 0.780 -11.418 1.00 91.19 241 LEU A CA 1
ATOM 1931 C C . LEU A 1 241 ? 8.161 -0.155 -10.449 1.00 91.19 241 LEU A C 1
ATOM 1933 O O . LEU A 1 241 ? 7.754 0.253 -9.358 1.00 91.19 241 LEU A O 1
ATOM 1937 N N . VAL A 1 242 ? 8.034 -1.432 -10.806 1.00 93.75 242 VAL A N 1
ATOM 1938 C CA . VAL A 1 242 ? 7.368 -2.415 -9.950 1.00 93.75 242 VAL A CA 1
ATOM 1939 C C . VAL A 1 242 ? 8.152 -2.629 -8.652 1.00 93.75 242 VAL A C 1
ATOM 1941 O O . VAL A 1 242 ? 7.538 -2.717 -7.586 1.00 93.75 242 VAL A O 1
ATOM 1944 N N . LEU A 1 243 ? 9.488 -2.648 -8.691 1.00 93.69 243 LEU A N 1
ATOM 1945 C CA . LEU A 1 243 ? 10.350 -2.759 -7.506 1.00 93.69 243 LEU A CA 1
ATOM 1946 C C . LEU A 1 243 ? 10.313 -1.518 -6.606 1.00 93.69 243 LEU A C 1
ATOM 1948 O O . LEU A 1 243 ? 10.388 -1.664 -5.386 1.00 93.69 243 LEU A O 1
ATOM 1952 N N . LYS A 1 244 ? 10.087 -0.329 -7.171 1.00 93.06 244 LYS A N 1
ATOM 1953 C CA . LYS A 1 244 ? 9.763 0.887 -6.406 1.00 93.06 244 LYS A CA 1
ATOM 1954 C C . LYS A 1 244 ? 8.380 0.823 -5.733 1.00 93.06 244 LYS A C 1
ATOM 1956 O O . LYS A 1 244 ? 7.999 1.715 -4.993 1.00 93.06 244 LYS A O 1
ATOM 1961 N N . GLY A 1 245 ? 7.611 -0.248 -5.947 1.00 94.44 245 GLY A N 1
ATOM 1962 C CA . GLY A 1 245 ? 6.330 -0.487 -5.277 1.00 94.44 245 GLY A CA 1
ATOM 1963 C C . GLY A 1 245 ? 5.109 -0.017 -6.060 1.00 94.44 245 GLY A C 1
ATOM 1964 O O . GLY A 1 245 ? 3.993 -0.036 -5.526 1.00 94.44 245 GLY A O 1
ATOM 1965 N N . TYR A 1 246 ? 5.288 0.383 -7.317 1.00 94.19 246 TYR A N 1
ATOM 1966 C CA . TYR A 1 246 ? 4.195 0.783 -8.191 1.00 94.19 246 TYR A CA 1
ATOM 1967 C C . TYR A 1 246 ? 3.481 -0.423 -8.816 1.00 94.19 246 TYR A C 1
ATOM 1969 O O . TYR A 1 246 ? 4.041 -1.510 -8.965 1.00 94.19 246 TYR A O 1
ATOM 1977 N N . THR A 1 247 ? 2.213 -0.206 -9.151 1.00 94.31 247 THR A N 1
ATOM 1978 C CA . THR A 1 247 ? 1.369 -1.075 -9.976 1.00 94.31 247 THR A CA 1
ATOM 1979 C C . THR A 1 247 ? 0.795 -0.240 -11.104 1.00 94.31 247 THR A C 1
ATOM 1981 O O . THR A 1 247 ? 0.408 0.912 -10.894 1.00 94.31 247 THR A O 1
ATOM 1984 N N . PHE A 1 248 ? 0.732 -0.796 -12.303 1.00 92.25 248 PHE A N 1
ATOM 1985 C CA . PHE A 1 248 ? 0.220 -0.100 -13.467 1.00 92.25 248 PHE A CA 1
ATOM 1986 C C . PHE A 1 248 ? -1.309 -0.034 -13.415 1.00 92.25 248 PHE A C 1
ATOM 1988 O O . PHE A 1 248 ? -2.001 -1.046 -13.276 1.00 92.25 248 PHE A O 1
ATOM 1995 N N . VAL A 1 249 ? -1.858 1.178 -13.486 1.00 92.25 249 VAL A N 1
ATOM 1996 C CA . VAL A 1 249 ? -3.305 1.395 -13.641 1.00 92.25 249 VAL A CA 1
ATOM 1997 C C . VAL A 1 249 ? -3.654 1.372 -15.124 1.00 92.25 249 VAL A C 1
ATOM 1999 O O . VAL A 1 249 ? -4.641 0.757 -15.521 1.00 92.25 249 VAL A O 1
ATOM 2002 N N . ASN A 1 250 ? -2.830 2.039 -15.928 1.00 90.06 250 ASN A N 1
ATOM 2003 C CA . ASN A 1 250 ? -2.831 2.014 -17.385 1.00 90.06 250 ASN A CA 1
ATOM 2004 C C . ASN A 1 250 ? -1.394 2.304 -17.881 1.00 90.06 250 ASN A C 1
ATOM 2006 O O . ASN A 1 250 ? -0.461 2.346 -17.078 1.00 90.06 250 ASN A O 1
ATOM 2010 N N . LYS A 1 251 ? -1.219 2.505 -19.190 1.00 87.00 251 LYS A N 1
ATOM 2011 C CA . LYS A 1 251 ? 0.091 2.745 -19.819 1.00 87.00 251 LYS A CA 1
ATOM 2012 C C . LYS A 1 251 ? 0.810 4.016 -19.348 1.00 87.00 251 LYS A C 1
ATOM 2014 O O . LYS A 1 251 ? 2.008 4.128 -19.550 1.00 87.00 251 LYS A O 1
ATOM 2019 N N . GLU A 1 252 ? 0.102 4.964 -18.737 1.00 89.31 252 GLU A N 1
ATOM 2020 C CA . GLU A 1 252 ? 0.624 6.292 -18.375 1.00 89.31 252 GLU A CA 1
ATOM 2021 C C . GLU A 1 252 ? 0.600 6.556 -16.867 1.00 89.31 252 GLU A C 1
ATOM 2023 O O . GLU A 1 252 ? 1.304 7.437 -16.375 1.00 89.31 252 GLU A O 1
ATOM 2028 N N . ILE A 1 253 ? -0.229 5.820 -16.128 1.00 91.50 253 ILE A N 1
ATOM 2029 C CA . ILE A 1 253 ? -0.539 6.055 -14.722 1.00 91.50 253 ILE A CA 1
ATOM 2030 C C . ILE A 1 253 ? -0.194 4.813 -13.924 1.00 91.50 253 ILE A C 1
ATOM 2032 O O . ILE A 1 253 ? -0.667 3.705 -14.200 1.00 91.50 253 ILE A O 1
ATOM 2036 N N . VAL A 1 254 ? 0.537 5.037 -12.843 1.00 92.81 254 VAL A N 1
ATOM 2037 C CA . VAL A 1 254 ? 0.805 4.029 -11.827 1.00 92.81 254 VAL A CA 1
ATOM 2038 C C . VAL A 1 254 ? 0.182 4.413 -10.491 1.00 92.81 254 VAL A C 1
ATOM 2040 O O . VAL A 1 254 ? -0.037 5.584 -10.186 1.00 92.81 254 VAL A O 1
ATOM 2043 N N . GLU A 1 255 ? -0.119 3.403 -9.682 1.00 94.50 255 GLU A N 1
ATOM 2044 C CA . GLU A 1 255 ? -0.599 3.524 -8.307 1.00 94.50 255 GLU A CA 1
ATOM 2045 C C . GLU A 1 255 ? 0.389 2.802 -7.386 1.00 94.50 255 GLU A C 1
ATOM 2047 O O . GLU A 1 255 ? 0.754 1.648 -7.622 1.00 94.50 255 GLU A O 1
ATOM 2052 N N . CYS A 1 256 ? 0.840 3.467 -6.324 1.00 94.88 256 CYS A N 1
ATOM 2053 C CA . CYS A 1 256 ? 1.672 2.822 -5.317 1.00 94.88 256 CYS A CA 1
ATOM 2054 C C . CYS A 1 256 ? 0.874 1.741 -4.570 1.00 94.88 256 CYS A C 1
ATOM 2056 O O . CYS A 1 256 ? -0.198 2.008 -4.029 1.00 94.88 256 CYS A O 1
ATOM 2058 N N . SER A 1 257 ? 1.442 0.542 -4.438 1.00 93.81 257 SER A N 1
ATOM 2059 C CA . SER A 1 257 ? 0.815 -0.590 -3.735 1.00 93.81 257 SER A CA 1
ATOM 2060 C C . SER A 1 257 ? 0.758 -0.412 -2.211 1.00 93.81 257 SER A C 1
ATOM 2062 O O . SER A 1 257 ? 0.090 -1.180 -1.523 1.00 93.81 257 SER A O 1
ATOM 2064 N N . GLY A 1 258 ? 1.509 0.550 -1.664 1.00 93.25 258 GLY A N 1
ATOM 2065 C CA . GLY A 1 258 ? 1.573 0.849 -0.232 1.00 93.25 258 GLY A CA 1
ATOM 2066 C C . GLY A 1 258 ? 0.654 2.001 0.164 1.00 93.25 258 GLY A C 1
ATOM 2067 O O . GLY A 1 258 ? -0.267 1.817 0.954 1.00 93.25 258 GLY A O 1
ATOM 2068 N N . CYS A 1 259 ? 0.895 3.190 -0.397 1.00 92.69 259 CYS A N 1
ATOM 2069 C CA . CYS A 1 259 ? 0.144 4.399 -0.051 1.00 92.69 259 CYS A CA 1
ATOM 2070 C C . CYS A 1 259 ? -1.033 4.715 -0.983 1.00 92.69 259 CYS A C 1
ATOM 2072 O O . CYS A 1 259 ? -1.753 5.670 -0.712 1.00 92.69 259 CYS A O 1
ATOM 2074 N N . PHE A 1 260 ? -1.240 3.957 -2.068 1.00 92.31 260 PHE A N 1
ATOM 2075 C CA . PHE A 1 260 ? -2.305 4.175 -3.063 1.00 92.31 260 PHE A CA 1
ATOM 2076 C C . PHE A 1 260 ? -2.302 5.556 -3.738 1.00 92.31 260 PHE A C 1
ATOM 2078 O O . PHE A 1 260 ? -3.299 5.950 -4.348 1.00 92.31 260 PHE A O 1
ATOM 2085 N N . GLN A 1 261 ? -1.192 6.295 -3.655 1.00 89.88 261 GLN A N 1
ATOM 2086 C CA . GLN A 1 261 ? -1.003 7.513 -4.436 1.00 89.88 261 GLN A CA 1
ATOM 2087 C C . GLN A 1 261 ? -0.822 7.160 -5.908 1.00 89.88 261 GLN A C 1
ATOM 2089 O O . GLN A 1 261 ? -0.183 6.161 -6.245 1.00 89.88 261 GLN A O 1
ATOM 2094 N N . ARG A 1 262 ? -1.424 7.981 -6.767 1.00 91.62 262 ARG A N 1
ATOM 2095 C CA . ARG A 1 262 ? -1.320 7.862 -8.217 1.00 91.62 262 ARG A CA 1
ATOM 2096 C C . ARG A 1 262 ? -0.391 8.930 -8.745 1.00 91.62 262 ARG A C 1
ATOM 2098 O O . ARG A 1 262 ? -0.468 10.071 -8.299 1.00 91.62 262 ARG A O 1
ATOM 2105 N N . ALA A 1 263 ? 0.416 8.553 -9.718 1.00 90.44 263 ALA A N 1
ATOM 2106 C CA . ALA A 1 263 ? 1.291 9.463 -10.427 1.00 90.44 263 ALA A CA 1
ATOM 2107 C C . ALA A 1 263 ? 1.321 9.088 -11.906 1.00 90.44 263 ALA A C 1
ATOM 2109 O O . ALA A 1 263 ? 1.087 7.930 -12.274 1.00 90.44 263 ALA A O 1
ATOM 2110 N N . PHE A 1 264 ? 1.614 10.077 -12.744 1.00 90.56 264 PHE A N 1
ATOM 2111 C CA . PHE A 1 264 ? 2.016 9.803 -14.111 1.00 90.56 264 PHE A CA 1
ATOM 2112 C C . PHE A 1 264 ? 3.416 9.205 -14.095 1.00 90.56 264 PHE A C 1
ATOM 2114 O O . PHE A 1 264 ? 4.270 9.606 -13.303 1.00 90.56 264 PHE A O 1
ATOM 2121 N N . ILE A 1 265 ? 3.657 8.252 -14.985 1.00 88.44 265 ILE A N 1
ATOM 2122 C CA . ILE A 1 265 ? 4.958 7.597 -15.109 1.00 88.44 265 ILE A CA 1
ATOM 2123 C C . ILE A 1 265 ? 6.052 8.628 -15.434 1.00 88.44 265 ILE A C 1
ATOM 2125 O O . ILE A 1 265 ? 7.138 8.563 -14.865 1.00 88.44 265 ILE A O 1
ATOM 2129 N N . THR A 1 266 ? 5.729 9.638 -16.244 1.00 86.19 266 THR A N 1
ATOM 2130 C CA . THR A 1 266 ? 6.613 10.770 -16.568 1.00 86.19 266 THR A CA 1
ATOM 2131 C C . THR A 1 266 ? 6.969 11.632 -15.354 1.00 86.19 266 THR A C 1
ATOM 2133 O O . THR A 1 266 ? 8.023 12.252 -15.324 1.00 86.19 266 THR A O 1
ATOM 2136 N N . THR A 1 267 ? 6.122 11.683 -14.320 1.00 86.75 267 THR A N 1
ATOM 2137 C CA . THR A 1 267 ? 6.441 12.409 -13.079 1.00 86.75 267 THR A CA 1
ATOM 2138 C C . THR A 1 267 ? 7.482 11.661 -12.252 1.00 86.75 267 THR A C 1
ATOM 2140 O O . THR A 1 267 ? 8.386 12.283 -11.711 1.00 86.75 267 THR A O 1
ATOM 2143 N N . ILE A 1 268 ? 7.392 10.330 -12.195 1.00 84.38 268 ILE A N 1
ATOM 2144 C CA . ILE A 1 268 ? 8.338 9.476 -11.451 1.00 84.38 268 ILE A CA 1
ATOM 2145 C C . ILE A 1 268 ? 9.734 9.494 -12.089 1.00 84.38 268 ILE A C 1
ATOM 2147 O O . ILE A 1 268 ? 10.734 9.243 -11.419 1.00 84.38 268 ILE A O 1
ATOM 2151 N N . GLU A 1 269 ? 9.804 9.788 -13.385 1.00 74.19 269 GLU A N 1
ATOM 2152 C CA . GLU A 1 269 ? 11.053 9.934 -14.129 1.00 74.19 269 GLU A CA 1
ATOM 2153 C C . GLU A 1 269 ? 11.887 11.135 -13.665 1.00 74.19 269 GLU A C 1
ATOM 2155 O O . GLU A 1 269 ? 13.117 11.069 -13.654 1.00 74.19 269 GLU A O 1
ATOM 2160 N N . ASN A 1 270 ? 11.230 12.206 -13.217 1.00 72.69 270 ASN A N 1
ATOM 2161 C CA . ASN A 1 270 ? 11.904 13.354 -12.629 1.00 72.69 270 ASN A CA 1
ATOM 2162 C C . ASN A 1 270 ? 12.358 12.968 -11.214 1.00 72.69 270 ASN A C 1
ATOM 2164 O O . ASN A 1 270 ? 11.596 13.074 -10.249 1.00 72.69 270 ASN A O 1
ATOM 2168 N N . SER A 1 271 ? 13.610 12.508 -11.099 1.00 62.62 271 SER A N 1
ATOM 2169 C CA . SER A 1 271 ? 14.234 11.931 -9.892 1.00 62.62 271 SER A CA 1
ATOM 2170 C C . SER A 1 271 ? 14.166 12.797 -8.628 1.00 62.62 271 SER A C 1
ATOM 2172 O O . SER A 1 271 ? 14.499 12.335 -7.540 1.00 62.62 271 SER A O 1
ATOM 2174 N N . GLU A 1 272 ? 13.757 14.055 -8.757 1.00 68.12 272 GLU A N 1
ATOM 2175 C CA . GLU A 1 272 ? 13.579 15.001 -7.658 1.00 68.12 272 GLU A CA 1
ATOM 2176 C C . GLU A 1 272 ? 12.285 14.766 -6.862 1.00 68.12 272 GLU A C 1
ATOM 2178 O O . GLU A 1 272 ? 12.156 15.258 -5.740 1.00 68.12 272 GLU A O 1
ATOM 2183 N N . THR A 1 273 ? 11.326 14.003 -7.402 1.00 74.38 273 THR A N 1
ATOM 2184 C CA . THR A 1 273 ? 10.011 13.822 -6.771 1.00 74.38 273 THR A CA 1
ATOM 2185 C C . THR A 1 273 ? 9.751 12.386 -6.329 1.00 74.38 273 THR A C 1
ATOM 2187 O O . THR A 1 273 ? 9.485 11.488 -7.123 1.00 74.38 273 THR A O 1
ATOM 2190 N N . ASN A 1 274 ? 9.754 12.171 -5.012 1.00 83.44 274 ASN A N 1
ATOM 2191 C CA . ASN A 1 274 ? 9.258 10.932 -4.424 1.00 83.44 274 ASN A CA 1
ATOM 2192 C C . ASN A 1 274 ? 7.723 10.959 -4.418 1.00 83.44 274 ASN A C 1
ATOM 2194 O O . ASN A 1 274 ? 7.108 11.702 -3.650 1.00 83.44 274 ASN A O 1
ATOM 2198 N N . CYS A 1 275 ? 7.106 10.141 -5.271 1.00 88.25 275 CYS A N 1
ATOM 2199 C CA . CYS A 1 275 ? 5.649 10.062 -5.410 1.00 88.25 275 CYS A CA 1
ATOM 2200 C C . CYS A 1 275 ? 4.986 9.143 -4.361 1.00 88.25 275 CYS A C 1
ATOM 2202 O O . CYS A 1 275 ? 3.838 8.724 -4.535 1.00 88.25 275 CYS A O 1
ATOM 2204 N N . HIS A 1 276 ? 5.696 8.816 -3.276 1.00 91.25 276 HIS A N 1
ATOM 2205 C CA . HIS A 1 276 ? 5.169 8.101 -2.123 1.00 91.25 276 HIS A CA 1
ATOM 2206 C C . HIS A 1 276 ? 4.967 9.021 -0.915 1.00 91.25 276 HIS A C 1
ATOM 2208 O O . HIS A 1 276 ? 5.790 9.878 -0.596 1.00 91.25 276 HIS A O 1
ATOM 2214 N N . ALA A 1 277 ? 3.917 8.748 -0.140 1.00 89.81 277 ALA A N 1
ATOM 2215 C CA . ALA A 1 277 ? 3.743 9.347 1.177 1.00 89.81 277 ALA A CA 1
ATOM 2216 C C . ALA A 1 277 ? 4.898 8.930 2.106 1.00 89.81 277 ALA A C 1
ATOM 2218 O O . ALA A 1 277 ? 5.381 7.802 2.011 1.00 89.81 277 ALA A O 1
ATOM 2219 N N . LYS A 1 278 ? 5.293 9.787 3.057 1.00 89.31 278 LYS A N 1
ATOM 2220 C CA . LYS A 1 278 ? 6.432 9.508 3.961 1.00 89.31 278 LYS A CA 1
ATOM 2221 C C . LYS A 1 278 ? 6.282 8.215 4.775 1.00 89.31 278 LYS A C 1
ATOM 2223 O O . LYS A 1 278 ? 7.253 7.516 5.021 1.00 89.31 278 LYS A O 1
ATOM 2228 N N . TRP A 1 279 ? 5.054 7.850 5.142 1.00 90.50 279 TRP A N 1
ATOM 2229 C CA . TRP A 1 279 ? 4.745 6.604 5.862 1.00 90.50 279 TRP A CA 1
ATOM 2230 C C . TRP A 1 279 ? 4.624 5.370 4.951 1.00 90.50 279 TRP A C 1
ATOM 2232 O O . TRP A 1 279 ? 4.350 4.265 5.426 1.00 90.50 279 TRP A O 1
ATOM 2242 N N . CYS A 1 280 ? 4.754 5.530 3.632 1.00 93.69 280 CYS A N 1
ATOM 2243 C CA . CYS A 1 280 ? 4.640 4.430 2.686 1.00 93.69 280 CYS A CA 1
ATOM 2244 C C . CYS A 1 280 ? 5.729 3.381 2.939 1.00 93.69 280 CYS A C 1
ATOM 2246 O O . CYS A 1 280 ? 6.898 3.716 3.123 1.00 93.69 280 CYS A O 1
ATOM 2248 N N . LYS A 1 281 ? 5.384 2.090 2.842 1.00 94.25 281 LYS A N 1
ATOM 2249 C CA . LYS A 1 281 ? 6.381 1.010 2.925 1.00 94.25 281 LYS A CA 1
ATOM 2250 C C . LYS A 1 281 ? 7.458 1.070 1.829 1.00 94.25 281 LYS A C 1
ATOM 2252 O O . LYS A 1 281 ? 8.524 0.495 2.026 1.00 94.25 281 LYS A O 1
ATOM 2257 N N . TYR A 1 282 ? 7.188 1.781 0.732 1.00 95.12 282 TYR A N 1
ATOM 2258 C CA . TYR A 1 282 ? 8.112 2.029 -0.378 1.00 95.12 282 TYR A CA 1
ATOM 2259 C C . TYR A 1 282 ? 8.663 3.461 -0.409 1.00 95.12 282 TYR A C 1
ATOM 2261 O O . TYR A 1 282 ? 9.196 3.874 -1.428 1.00 95.12 282 TYR A O 1
ATOM 2269 N N . HIS A 1 283 ? 8.536 4.238 0.677 1.00 93.25 283 HIS A N 1
ATOM 2270 C CA . HIS A 1 283 ? 9.075 5.602 0.700 1.00 93.25 283 HIS A CA 1
ATOM 2271 C C . HIS A 1 283 ? 10.580 5.630 0.373 1.00 93.25 283 HIS A C 1
ATOM 2273 O O . HIS A 1 283 ? 11.019 6.467 -0.409 1.00 93.25 283 HIS A O 1
ATOM 2279 N N . ASP A 1 284 ? 11.352 4.667 0.889 1.00 93.19 284 ASP A N 1
ATOM 2280 C CA . ASP A 1 284 ? 12.675 4.344 0.344 1.00 93.19 284 ASP A CA 1
ATOM 2281 C C . ASP A 1 284 ? 12.514 3.409 -0.865 1.00 93.19 284 ASP A C 1
ATOM 2283 O O . ASP A 1 284 ? 12.451 2.182 -0.722 1.00 93.19 284 ASP A O 1
ATOM 2287 N N . GLU A 1 285 ? 12.466 4.008 -2.056 1.00 91.81 285 GLU A N 1
ATOM 2288 C CA . GLU A 1 285 ? 12.309 3.327 -3.348 1.00 91.81 285 GLU A CA 1
ATOM 2289 C C . GLU A 1 285 ? 13.390 2.258 -3.606 1.00 91.81 285 GLU A C 1
ATOM 2291 O O . GLU A 1 285 ? 13.173 1.305 -4.355 1.00 91.81 285 GLU A O 1
ATOM 2296 N N . SER A 1 286 ? 14.555 2.375 -2.961 1.00 91.88 286 SER A N 1
ATOM 2297 C CA . SER A 1 286 ? 15.682 1.453 -3.135 1.00 91.88 286 SER A CA 1
ATOM 2298 C C . SER A 1 286 ? 15.643 0.247 -2.188 1.00 91.88 286 SER A C 1
ATOM 2300 O O . SER A 1 286 ? 16.361 -0.739 -2.398 1.00 91.88 286 SER A O 1
ATOM 2302 N N . LYS A 1 287 ? 14.822 0.306 -1.131 1.00 94.75 287 LYS A N 1
ATOM 2303 C CA . LYS A 1 287 ? 14.833 -0.667 -0.032 1.00 94.75 287 LYS A CA 1
ATOM 2304 C C . LYS A 1 287 ? 14.509 -2.081 -0.502 1.00 94.75 287 LYS A C 1
ATOM 2306 O O . LYS A 1 287 ? 15.241 -3.010 -0.156 1.00 94.75 287 LYS A O 1
ATOM 2311 N N . LEU A 1 288 ? 13.449 -2.254 -1.297 1.00 94.81 288 LEU A N 1
ATOM 2312 C CA . LEU A 1 288 ? 13.034 -3.576 -1.780 1.00 94.81 288 LEU A CA 1
ATOM 2313 C C . LEU A 1 288 ? 14.125 -4.208 -2.652 1.00 94.81 288 LEU A C 1
ATOM 2315 O O . LEU A 1 288 ? 14.537 -5.339 -2.396 1.00 94.81 288 LEU A O 1
ATOM 2319 N N . THR A 1 289 ? 14.652 -3.455 -3.618 1.00 93.56 289 THR A N 1
ATOM 2320 C CA . THR A 1 289 ? 15.743 -3.891 -4.500 1.00 93.56 289 THR A CA 1
ATOM 2321 C C . THR A 1 289 ? 16.962 -4.341 -3.696 1.00 93.56 289 THR A C 1
ATOM 2323 O O . THR A 1 289 ? 17.439 -5.463 -3.869 1.00 93.56 289 THR A O 1
ATOM 2326 N N . LYS A 1 290 ? 17.423 -3.523 -2.738 1.00 93.31 290 LYS A N 1
ATOM 2327 C CA . LYS A 1 290 ? 18.549 -3.864 -1.850 1.00 93.31 290 LYS A CA 1
ATOM 2328 C C . LYS A 1 290 ? 18.287 -5.139 -1.047 1.00 93.31 290 LYS A C 1
ATOM 2330 O O . LYS A 1 290 ? 19.184 -5.970 -0.897 1.00 93.31 290 LYS A O 1
ATOM 2335 N N . MET A 1 291 ? 17.072 -5.307 -0.524 1.00 92.94 291 MET A N 1
ATOM 2336 C CA . MET A 1 291 ? 16.697 -6.499 0.237 1.00 92.94 291 MET A CA 1
ATOM 2337 C C . MET A 1 291 ? 16.709 -7.762 -0.630 1.00 92.94 291 MET A C 1
ATOM 2339 O O . MET A 1 291 ? 17.268 -8.769 -0.199 1.00 92.94 291 MET A O 1
ATOM 2343 N N . LEU A 1 292 ? 16.157 -7.705 -1.845 1.00 91.12 292 LEU A N 1
ATOM 2344 C CA . LEU A 1 292 ? 16.150 -8.833 -2.781 1.00 91.12 292 LEU A CA 1
ATOM 2345 C C . LEU A 1 292 ? 17.567 -9.205 -3.232 1.00 91.12 292 LEU A C 1
ATOM 2347 O O . LEU A 1 292 ? 17.942 -10.375 -3.164 1.00 91.12 292 LEU A O 1
ATOM 2351 N N . LEU A 1 293 ? 18.393 -8.220 -3.598 1.00 89.56 293 LEU A N 1
ATOM 2352 C CA . LEU A 1 293 ? 19.792 -8.447 -3.978 1.00 89.56 293 LEU A CA 1
ATOM 2353 C C . LEU A 1 293 ? 20.602 -9.090 -2.844 1.00 89.56 293 LEU A C 1
ATOM 2355 O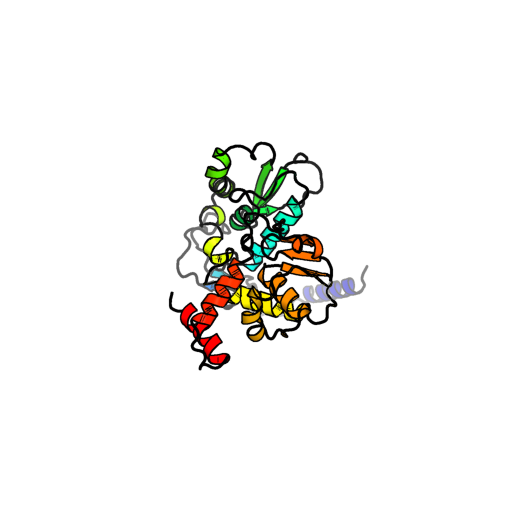 O . LEU A 1 293 ? 21.373 -10.018 -3.080 1.00 89.56 293 LEU A O 1
ATOM 2359 N N . LYS A 1 294 ? 20.394 -8.647 -1.598 1.00 88.00 294 LYS A N 1
ATOM 2360 C CA . LYS A 1 294 ? 21.045 -9.232 -0.416 1.00 88.00 294 LYS A CA 1
ATOM 2361 C C . LYS A 1 294 ? 20.609 -10.674 -0.149 1.00 88.00 294 LYS A C 1
ATOM 2363 O O . LYS A 1 294 ? 21.382 -11.448 0.412 1.00 88.00 294 LYS A O 1
ATOM 2368 N N . SER A 1 295 ? 19.379 -11.031 -0.505 1.00 79.94 295 SER A N 1
ATOM 2369 C CA . SER A 1 295 ? 18.910 -12.415 -0.425 1.00 79.94 295 SER A CA 1
ATOM 2370 C C . SER A 1 295 ? 19.544 -13.277 -1.518 1.00 79.94 295 SER A C 1
ATOM 2372 O O . SER A 1 295 ? 19.919 -14.408 -1.242 1.00 79.94 295 SER A O 1
ATOM 2374 N N . LEU A 1 296 ? 19.752 -12.732 -2.721 1.00 72.38 296 LEU A N 1
ATOM 2375 C CA . LEU A 1 296 ? 20.415 -13.441 -3.821 1.00 72.38 296 LEU A CA 1
ATOM 2376 C C . LEU A 1 296 ? 21.914 -13.658 -3.597 1.00 72.38 296 LEU A C 1
ATOM 2378 O O . LEU A 1 296 ? 22.429 -14.705 -3.970 1.00 72.38 296 LEU A O 1
ATOM 2382 N N . SER A 1 297 ? 22.622 -12.714 -2.971 1.00 64.00 297 SER A N 1
ATOM 2383 C CA . SER A 1 297 ? 24.060 -12.860 -2.694 1.00 64.00 297 SER A CA 1
ATOM 2384 C C . SER A 1 297 ? 24.388 -13.914 -1.632 1.00 64.00 297 SER A C 1
ATOM 2386 O O . SER A 1 297 ? 25.545 -14.295 -1.490 1.00 64.00 297 SER A O 1
ATOM 2388 N N . ARG A 1 298 ? 23.380 -14.388 -0.891 1.00 56.28 298 ARG A N 1
ATOM 2389 C CA . ARG A 1 298 ? 23.497 -15.471 0.098 1.00 56.28 298 ARG A CA 1
ATOM 2390 C C . ARG A 1 298 ? 23.188 -16.853 -0.470 1.00 56.28 298 ARG A C 1
ATOM 2392 O O . ARG A 1 298 ? 23.367 -17.838 0.235 1.00 56.28 298 ARG A O 1
ATOM 2399 N N . ILE A 1 299 ? 22.688 -16.920 -1.699 1.00 53.66 299 ILE A N 1
ATOM 2400 C CA . ILE A 1 299 ? 22.347 -18.171 -2.361 1.00 53.66 299 ILE A CA 1
ATOM 2401 C C . ILE A 1 299 ? 23.578 -18.627 -3.139 1.00 53.66 299 ILE A C 1
ATOM 2403 O O . ILE A 1 299 ? 24.004 -17.956 -4.083 1.00 53.66 299 ILE A O 1
ATOM 2407 N N . ASP A 1 300 ? 24.144 -19.763 -2.735 1.00 49.16 300 ASP A N 1
ATOM 2408 C CA . ASP A 1 300 ? 25.230 -20.403 -3.468 1.00 49.16 300 ASP A CA 1
ATOM 2409 C C . ASP A 1 300 ? 24.786 -20.671 -4.910 1.00 49.16 300 ASP A C 1
ATOM 2411 O O . ASP A 1 300 ? 23.755 -21.304 -5.167 1.00 49.16 300 ASP A O 1
ATOM 2415 N N . LYS A 1 301 ? 25.569 -20.157 -5.866 1.00 52.72 301 LYS A N 1
ATOM 2416 C CA . LYS A 1 301 ? 25.262 -20.152 -7.310 1.00 52.72 301 LYS A CA 1
ATOM 2417 C C . LYS A 1 301 ? 25.154 -21.555 -7.933 1.00 52.72 301 LYS A C 1
ATOM 2419 O O . LYS A 1 301 ? 24.859 -21.656 -9.119 1.00 52.72 301 LYS A O 1
ATOM 2424 N N . SER A 1 302 ? 25.409 -22.607 -7.159 1.00 50.88 302 SER A N 1
ATOM 2425 C CA . SER A 1 302 ? 25.362 -24.017 -7.554 1.00 50.88 302 SER A CA 1
ATOM 2426 C C . SER A 1 302 ? 23.988 -24.679 -7.391 1.00 50.88 302 SER A C 1
ATOM 2428 O O . SER A 1 302 ? 23.824 -25.802 -7.856 1.00 50.88 302 SER A O 1
ATOM 2430 N N . SER A 1 303 ? 23.008 -24.019 -6.766 1.00 50.28 303 SER A N 1
ATOM 2431 C CA . SER A 1 303 ? 21.701 -24.623 -6.446 1.00 50.28 303 SER A CA 1
ATOM 2432 C C . SER A 1 303 ? 20.597 -24.280 -7.460 1.00 50.28 303 SER A C 1
ATOM 2434 O O . SER A 1 303 ? 20.509 -23.158 -7.977 1.00 50.28 303 SER A O 1
ATOM 2436 N N . GLY A 1 304 ? 19.741 -25.263 -7.762 1.00 47.00 304 GLY A N 1
ATOM 2437 C CA . GLY A 1 304 ? 18.639 -25.136 -8.726 1.00 47.00 304 GLY A CA 1
ATOM 2438 C C . GLY A 1 304 ? 17.512 -24.218 -8.232 1.00 47.00 304 GLY A C 1
ATOM 2439 O O . GLY A 1 304 ? 17.332 -24.029 -7.034 1.00 47.00 304 GLY A O 1
ATOM 2440 N N . LEU A 1 305 ? 16.709 -23.638 -9.139 1.00 51.53 305 LEU A N 1
ATOM 2441 C CA . LEU A 1 305 ? 15.639 -22.677 -8.790 1.00 51.53 305 LEU A CA 1
ATOM 2442 C C . LEU A 1 305 ? 14.645 -23.222 -7.735 1.00 51.53 305 LEU A C 1
ATOM 2444 O O . LEU A 1 305 ? 14.176 -22.462 -6.891 1.00 51.53 305 LEU A O 1
ATOM 2448 N N . GLY A 1 306 ? 14.371 -24.533 -7.755 1.00 49.38 306 GLY A N 1
ATOM 2449 C CA . GLY A 1 306 ? 13.535 -25.218 -6.760 1.00 49.38 306 GLY A CA 1
ATOM 2450 C C . GLY A 1 306 ? 14.153 -25.235 -5.358 1.00 49.38 306 GLY A C 1
ATOM 2451 O O . GLY A 1 306 ? 13.508 -24.810 -4.406 1.00 49.38 306 GLY A O 1
ATOM 2452 N N . GLU A 1 307 ? 15.433 -25.597 -5.241 1.00 52.25 307 GLU A N 1
ATOM 2453 C CA . GLU A 1 307 ? 16.185 -25.580 -3.973 1.00 52.25 307 GLU A CA 1
ATOM 2454 C C . GLU A 1 307 ? 16.347 -24.154 -3.427 1.00 52.25 307 GLU A C 1
ATOM 2456 O O . GLU A 1 307 ? 16.351 -23.922 -2.218 1.00 52.25 307 GLU A O 1
ATOM 2461 N N . ARG A 1 308 ? 16.427 -23.163 -4.323 1.00 55.84 308 ARG A N 1
ATOM 2462 C CA . ARG A 1 308 ? 16.493 -21.738 -3.970 1.00 55.84 308 ARG A CA 1
ATOM 2463 C C . ARG A 1 308 ? 15.183 -21.226 -3.367 1.00 55.84 308 ARG A C 1
ATOM 2465 O O . ARG A 1 308 ? 15.223 -20.403 -2.453 1.00 55.84 308 ARG A O 1
ATOM 2472 N N . LEU A 1 309 ? 14.039 -21.714 -3.850 1.00 55.81 309 LEU A N 1
ATOM 2473 C CA . LEU A 1 309 ? 12.715 -21.413 -3.295 1.00 55.81 309 LEU A CA 1
ATOM 2474 C C . LEU A 1 309 ? 12.452 -22.186 -1.992 1.00 55.81 309 LEU A C 1
ATOM 2476 O O . LEU A 1 309 ? 11.928 -21.606 -1.042 1.00 55.81 309 LEU A O 1
ATOM 2480 N N . GLU A 1 310 ? 12.880 -23.448 -1.894 1.00 53.91 310 GLU A N 1
ATOM 2481 C CA . GLU A 1 310 ? 12.809 -24.227 -0.649 1.00 53.91 310 GLU A CA 1
ATOM 2482 C C . GLU A 1 310 ? 13.709 -23.657 0.450 1.00 53.91 310 GLU A C 1
ATOM 2484 O O . GLU A 1 310 ? 13.273 -23.549 1.591 1.00 53.91 310 GLU A O 1
ATOM 2489 N N . SER A 1 311 ? 14.923 -23.204 0.129 1.00 50.78 311 SER A N 1
ATOM 2490 C CA . SER A 1 311 ? 15.817 -22.540 1.088 1.00 50.78 311 SER A CA 1
ATOM 2491 C C . SER A 1 311 ? 15.183 -21.276 1.682 1.00 50.78 311 SER A C 1
ATOM 2493 O O . SER A 1 311 ? 15.266 -21.047 2.893 1.00 50.78 311 SER A O 1
ATOM 2495 N N . LEU A 1 312 ? 14.460 -20.501 0.864 1.00 53.16 312 LEU A N 1
ATOM 2496 C CA . LEU A 1 312 ? 13.651 -19.374 1.335 1.00 53.16 312 LEU A CA 1
ATOM 2497 C C . LEU A 1 312 ? 12.499 -19.835 2.247 1.00 53.16 312 LEU A C 1
ATOM 2499 O O . LEU A 1 312 ? 12.239 -19.177 3.250 1.00 53.16 312 LEU A O 1
ATOM 2503 N N . GLY A 1 313 ? 11.854 -20.967 1.948 1.00 44.00 313 GLY A N 1
ATOM 2504 C CA . GLY A 1 313 ? 10.792 -21.567 2.767 1.00 44.00 313 GLY A CA 1
ATOM 2505 C C . GLY A 1 313 ? 11.266 -22.138 4.112 1.00 44.00 313 GLY A C 1
ATOM 2506 O O . GLY A 1 313 ? 10.635 -21.910 5.141 1.00 44.00 313 GLY A O 1
ATOM 2507 N N . VAL A 1 314 ? 12.405 -22.833 4.141 1.00 47.81 314 VAL A N 1
ATOM 2508 C CA . VAL A 1 314 ? 12.956 -23.479 5.348 1.00 47.81 314 VAL A CA 1
ATOM 2509 C C . VAL A 1 314 ? 13.439 -22.442 6.367 1.00 47.81 314 VAL A C 1
ATOM 2511 O O . VAL A 1 314 ? 13.251 -22.616 7.571 1.00 47.81 314 VAL A O 1
ATOM 2514 N N . HIS A 1 315 ? 13.970 -21.305 5.910 1.00 46.19 315 HIS A N 1
ATOM 2515 C CA . HIS A 1 315 ? 14.387 -20.215 6.800 1.00 46.19 315 HIS A CA 1
ATOM 2516 C C . HIS A 1 315 ? 13.211 -19.393 7.364 1.00 46.19 315 HIS A C 1
ATOM 2518 O O . HIS A 1 315 ? 13.416 -18.612 8.293 1.00 46.19 315 HIS A O 1
ATOM 2524 N N . LEU A 1 316 ? 11.987 -19.574 6.850 1.00 41.50 316 LEU A N 1
ATOM 2525 C CA . LEU A 1 316 ? 10.764 -18.929 7.353 1.00 41.50 316 LEU A CA 1
ATOM 2526 C C . LEU A 1 316 ? 10.109 -19.688 8.522 1.00 41.50 316 LEU A C 1
ATOM 2528 O O . LEU A 1 316 ? 9.256 -19.119 9.196 1.00 41.50 316 LEU A O 1
ATOM 2532 N N . HIS A 1 317 ? 10.515 -20.935 8.791 1.00 34.03 317 HIS A N 1
ATOM 2533 C CA . HIS A 1 317 ? 10.004 -21.753 9.904 1.00 34.03 317 HIS A CA 1
ATOM 2534 C C . HIS A 1 317 ? 10.986 -21.910 11.076 1.00 34.03 317 HIS A C 1
ATOM 2536 O O . HIS A 1 317 ? 10.657 -22.556 12.067 1.00 34.03 317 HIS A O 1
ATOM 2542 N N . ALA A 1 318 ? 12.176 -21.313 10.980 1.00 32.84 318 ALA A N 1
ATOM 2543 C CA . ALA A 1 318 ? 13.202 -21.355 12.021 1.00 32.84 318 ALA A CA 1
ATOM 2544 C C . ALA A 1 318 ? 13.177 -20.143 12.982 1.00 32.84 318 ALA A C 1
ATOM 2546 O O . ALA A 1 318 ? 14.137 -19.947 13.729 1.00 32.84 318 ALA A O 1
ATOM 2547 N N . VAL A 1 319 ? 12.106 -19.331 12.977 1.00 34.97 319 VAL A N 1
ATOM 2548 C CA . VAL A 1 319 ? 11.871 -18.224 13.929 1.00 34.97 319 VAL A CA 1
ATOM 2549 C C . VAL A 1 319 ? 10.426 -18.231 14.408 1.00 34.97 319 VAL A C 1
ATOM 2551 O O . VAL A 1 319 ? 9.526 -18.273 13.543 1.00 34.97 319 VAL A O 1
#

Organism: NCBI:txid1266666